Protein AF-A0A1Y1NJS4-F1 (afdb_monomer)

Foldseek 3Di:
DVVVVVVVVVVVVVVCVVVQQDALLVCLLVVNLVSSLVNQCVVVVHNPCVVVSVVSNVVSVVLVVQQDDLCCCCVPPLSVVLLVVLLVLVVLLVVLVVVVCLVCQLVLLCQLDVPDDSVRSNCLLVVLLVVLLVCLVVVCVVPPAVVLQVQLSVQLVVLVVQLVVLVVCCVPPVVCVPPPCSVSNVVSSSSNSNSCSNHSVVRSVVSLVVSDDPNCSVSSVVVSVVSD

Structure (mmCIF, N/CA/C/O backbone):
data_AF-A0A1Y1NJS4-F1
#
_entry.id   AF-A0A1Y1NJS4-F1
#
loop_
_atom_site.group_PDB
_atom_site.id
_atom_site.type_symbol
_atom_site.label_atom_id
_atom_site.label_alt_id
_atom_site.label_comp_id
_atom_site.label_asym_id
_atom_site.label_entity_id
_atom_site.label_seq_id
_atom_site.pdbx_PDB_ins_code
_atom_site.Cartn_x
_atom_site.Cartn_y
_atom_site.Cartn_z
_atom_site.occupancy
_atom_site.B_iso_or_equiv
_atom_site.auth_seq_id
_atom_site.auth_comp_id
_atom_site.auth_asym_id
_atom_site.auth_atom_id
_atom_site.pdbx_PDB_model_num
ATOM 1 N N . VAL A 1 1 ? -11.464 -15.645 -22.139 1.00 71.06 1 VAL A N 1
ATOM 2 C CA . VAL A 1 1 ? -10.885 -16.818 -21.432 1.00 71.06 1 VAL A CA 1
ATOM 3 C C . VAL A 1 1 ? -10.218 -16.422 -20.116 1.00 71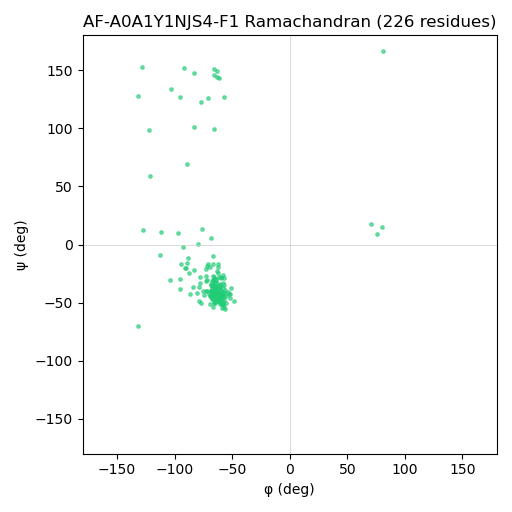.06 1 VAL A C 1
ATOM 5 O O . VAL A 1 1 ? -10.717 -16.845 -19.087 1.00 71.06 1 VAL A O 1
ATOM 8 N N . ALA A 1 2 ? -9.193 -15.557 -20.100 1.00 74.44 2 ALA A N 1
ATOM 9 C CA . ALA A 1 2 ? -8.535 -15.128 -18.851 1.00 74.44 2 ALA A CA 1
ATOM 10 C C . ALA A 1 2 ? -9.503 -14.533 -17.803 1.00 74.44 2 ALA A C 1
ATOM 12 O O . ALA A 1 2 ? -9.462 -14.938 -16.650 1.00 74.44 2 ALA A O 1
ATOM 13 N N . ALA A 1 3 ? -10.437 -13.668 -18.224 1.00 78.44 3 ALA A N 1
ATOM 14 C CA . ALA A 1 3 ? -11.464 -13.101 -17.341 1.00 78.44 3 ALA A CA 1
ATOM 15 C C . ALA A 1 3 ? -12.391 -14.163 -16.707 1.00 78.44 3 ALA A C 1
ATOM 17 O O . ALA A 1 3 ? -12.776 -14.044 -15.547 1.00 78.44 3 ALA A O 1
ATOM 18 N N . LEU A 1 4 ? -12.719 -15.227 -17.455 1.00 83.50 4 LEU A N 1
ATOM 19 C CA . LEU A 1 4 ? -13.539 -16.339 -16.960 1.00 83.50 4 LEU A CA 1
ATOM 20 C C . LEU A 1 4 ? -12.762 -17.162 -15.928 1.00 83.50 4 LEU A C 1
ATOM 22 O O . LEU A 1 4 ? -13.295 -17.469 -14.868 1.00 83.50 4 LEU A O 1
ATOM 26 N N . ILE A 1 5 ? -11.482 -17.439 -16.189 1.00 87.62 5 ILE A N 1
ATOM 27 C CA . ILE A 1 5 ? -10.604 -18.134 -15.236 1.00 87.62 5 ILE A CA 1
ATOM 28 C C . ILE A 1 5 ? -10.460 -17.311 -13.947 1.00 87.62 5 ILE A C 1
ATOM 30 O O . ILE A 1 5 ? -10.614 -17.853 -12.856 1.00 87.62 5 ILE A O 1
ATOM 34 N N . SER A 1 6 ? -10.249 -15.993 -14.042 1.00 85.19 6 SER A N 1
ATOM 35 C CA . SER A 1 6 ? -10.158 -15.130 -12.856 1.00 85.19 6 SER A CA 1
ATOM 36 C C . SER A 1 6 ? -11.476 -15.004 -12.088 1.00 85.19 6 SER A C 1
ATOM 38 O O . SER A 1 6 ? -11.441 -14.793 -10.881 1.00 85.19 6 SER A O 1
ATOM 40 N N . SER A 1 7 ? -12.630 -15.165 -12.749 1.00 89.69 7 SER A N 1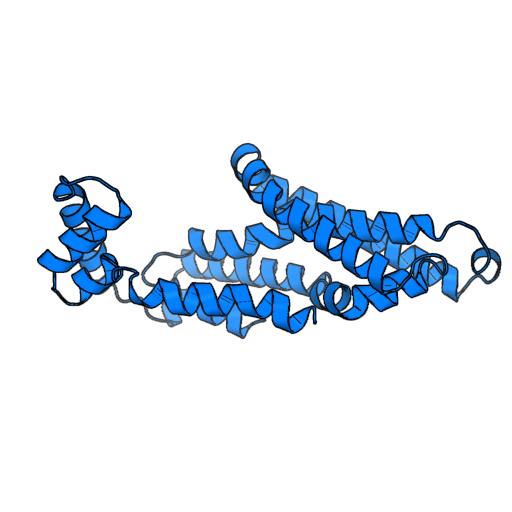
ATOM 41 C CA . SER A 1 7 ? -13.947 -15.105 -12.095 1.00 89.69 7 SER A CA 1
ATOM 42 C C . SER A 1 7 ? -14.244 -16.303 -11.188 1.00 89.69 7 SER A C 1
ATOM 44 O O . SER A 1 7 ? -15.096 -16.205 -10.308 1.00 89.69 7 SER A O 1
ATOM 46 N N . VAL A 1 8 ? -13.501 -17.405 -11.328 1.00 92.69 8 VAL A N 1
ATOM 47 C CA . VAL A 1 8 ? -13.645 -18.575 -10.452 1.00 92.69 8 VAL A CA 1
ATOM 48 C C . VAL A 1 8 ? -13.333 -18.212 -8.997 1.00 92.69 8 VAL A C 1
ATOM 50 O O . VAL A 1 8 ? -14.070 -18.614 -8.104 1.00 92.69 8 VAL A O 1
ATOM 53 N N . PHE A 1 9 ? -12.303 -17.396 -8.746 1.00 90.81 9 PHE A N 1
ATOM 54 C CA . PHE A 1 9 ? -11.913 -16.988 -7.390 1.00 90.81 9 PHE A CA 1
ATOM 55 C C . PHE A 1 9 ? -13.026 -16.261 -6.613 1.00 90.81 9 PHE A C 1
ATOM 57 O O . PHE A 1 9 ? -13.367 -16.727 -5.525 1.00 90.81 9 PHE A O 1
ATOM 64 N N . PRO A 1 10 ? -13.636 -15.168 -7.119 1.00 92.12 10 PRO A N 1
ATOM 65 C CA . PRO A 1 10 ? -14.726 -14.499 -6.416 1.00 92.12 10 PRO A CA 1
ATOM 66 C C . PRO A 1 10 ? -15.983 -15.367 -6.308 1.00 92.12 10 PRO A C 1
ATOM 68 O O . PRO A 1 10 ? -16.681 -15.259 -5.307 1.00 92.12 10 PRO A O 1
ATOM 71 N N . VAL A 1 11 ? -16.265 -16.251 -7.275 1.00 93.12 11 VAL A N 1
ATOM 72 C CA . VAL A 1 11 ? -17.407 -17.181 -7.182 1.00 93.12 11 VAL A CA 1
ATOM 73 C C . VAL A 1 11 ? -17.197 -18.198 -6.061 1.00 93.12 11 VAL A C 1
ATOM 75 O O . VAL A 1 11 ? -18.095 -18.403 -5.249 1.00 93.12 11 VAL A O 1
ATOM 78 N N . VAL A 1 12 ? -16.007 -18.797 -5.970 1.00 93.19 12 VAL A N 1
ATOM 79 C CA . VAL A 1 12 ? -15.652 -19.710 -4.872 1.00 93.19 12 VAL A CA 1
ATOM 80 C C . VAL A 1 12 ? -15.686 -18.977 -3.534 1.00 93.19 12 VAL A C 1
ATOM 82 O O . VAL A 1 12 ? -16.226 -19.504 -2.561 1.00 93.19 12 VAL A O 1
ATOM 85 N N . LEU A 1 13 ? -15.164 -17.749 -3.478 1.00 92.56 13 LEU A N 1
ATOM 86 C CA . LEU A 1 13 ? -15.221 -16.925 -2.275 1.00 92.56 13 LEU A CA 1
ATOM 87 C C . LEU A 1 13 ? -16.671 -16.635 -1.873 1.00 92.56 13 LEU A C 1
ATOM 89 O O . LEU A 1 13 ? -17.024 -16.873 -0.730 1.00 92.56 13 LEU A O 1
ATOM 93 N N . ALA A 1 14 ? -17.534 -16.215 -2.798 1.00 92.62 14 ALA A N 1
ATOM 94 C CA . ALA A 1 14 ? -18.946 -15.958 -2.517 1.00 92.62 14 ALA A CA 1
ATOM 95 C C . ALA A 1 14 ? -19.689 -17.221 -2.051 1.00 92.62 14 ALA A C 1
ATOM 97 O O . ALA A 1 14 ? -20.445 -17.166 -1.083 1.00 92.62 14 ALA A O 1
ATOM 98 N N . ALA A 1 15 ? -19.440 -18.362 -2.699 1.00 93.75 15 ALA A N 1
ATOM 99 C CA . ALA A 1 15 ? -20.039 -19.637 -2.318 1.00 93.75 15 ALA A CA 1
ATOM 100 C C . ALA A 1 15 ? -19.597 -20.075 -0.913 1.00 93.75 15 ALA A C 1
ATOM 102 O O . ALA A 1 15 ? -20.419 -20.526 -0.122 1.00 93.75 15 ALA A O 1
ATOM 103 N N . THR A 1 16 ? -18.313 -19.905 -0.585 1.00 92.06 16 THR A N 1
ATOM 104 C CA . THR A 1 16 ? -17.764 -20.293 0.725 1.00 92.06 16 THR A CA 1
ATOM 105 C C . THR A 1 16 ? -18.083 -19.301 1.840 1.00 92.06 16 THR A C 1
ATOM 107 O O . THR A 1 16 ? -18.212 -19.705 2.996 1.00 92.06 16 THR A O 1
ATOM 110 N N . PHE A 1 17 ? -18.270 -18.022 1.508 1.00 91.12 17 PHE A N 1
ATOM 111 C CA . PHE A 1 17 ? -18.560 -16.956 2.466 1.00 91.12 17 PHE A CA 1
ATOM 112 C C . PHE A 1 17 ? -19.876 -17.179 3.221 1.00 91.12 17 PHE A C 1
ATOM 114 O O . PHE A 1 17 ? -19.980 -16.790 4.379 1.00 91.12 17 PHE A O 1
ATOM 121 N N . VAL A 1 18 ? -20.848 -17.877 2.622 1.00 90.50 18 VAL A N 1
ATOM 122 C CA . VAL A 1 18 ? -22.130 -18.220 3.271 1.00 90.50 18 VAL A CA 1
ATOM 123 C C . VAL A 1 18 ? -21.938 -19.066 4.540 1.00 90.50 18 VAL A C 1
ATOM 125 O O . VAL A 1 18 ? -22.748 -18.979 5.460 1.00 90.50 18 VAL A O 1
ATOM 128 N N . TRP A 1 19 ? -20.865 -19.859 4.622 1.00 90.50 19 TRP A N 1
ATOM 129 C CA . TRP A 1 19 ? -20.541 -20.660 5.811 1.00 90.50 19 TRP A CA 1
ATOM 130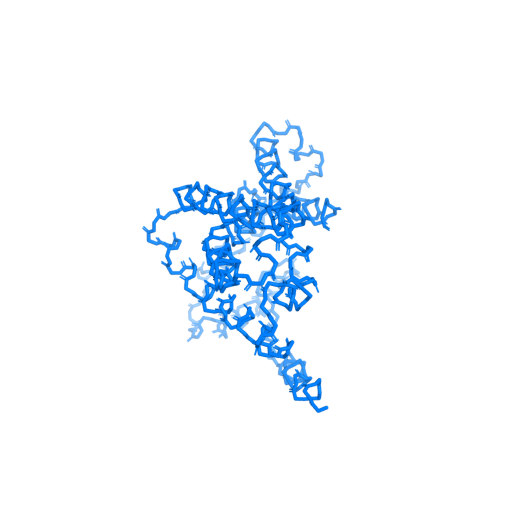 C C . TRP A 1 19 ? -19.595 -19.954 6.788 1.00 90.50 19 TRP A C 1
ATOM 132 O O . TRP A 1 19 ? -19.272 -20.518 7.836 1.00 90.50 19 TRP A O 1
ATOM 142 N N . MET A 1 20 ? -19.124 -18.747 6.467 1.00 89.88 20 MET A N 1
ATOM 143 C CA . MET A 1 20 ? -18.213 -18.012 7.336 1.00 89.88 20 MET A CA 1
ATOM 144 C C . MET A 1 20 ? -18.972 -17.521 8.580 1.00 89.88 20 MET A C 1
ATOM 146 O O . MET A 1 20 ? -20.002 -16.860 8.443 1.00 89.88 20 MET A O 1
ATOM 150 N N . PRO A 1 21 ? -18.500 -17.833 9.802 1.00 90.00 21 PRO A N 1
ATOM 151 C CA . PRO A 1 21 ? -19.153 -17.358 11.011 1.00 90.00 21 PRO A CA 1
ATOM 152 C C . PRO A 1 21 ? -19.042 -15.837 11.120 1.00 90.00 21 PRO A C 1
ATOM 154 O O . PRO A 1 21 ? -18.028 -15.236 10.764 1.00 90.00 21 PRO A O 1
ATOM 157 N N . GLU A 1 22 ? -20.081 -15.220 11.673 1.00 91.75 22 GLU A N 1
ATOM 158 C CA . GLU A 1 22 ? -20.127 -13.776 11.875 1.00 91.75 22 GLU A CA 1
ATOM 159 C C . GLU A 1 22 ? -19.021 -13.313 12.841 1.00 91.75 22 GLU A C 1
ATOM 161 O O . GLU A 1 22 ? -18.636 -14.042 13.766 1.00 91.75 22 GLU A O 1
ATOM 166 N N . SER A 1 23 ? -18.532 -12.082 12.659 1.00 90.69 23 SER A N 1
ATOM 167 C CA . SER A 1 23 ? -17.472 -11.516 13.501 1.00 90.69 23 SER A CA 1
ATOM 168 C C . SER A 1 23 ? -17.870 -11.520 14.990 1.00 90.69 23 SER A C 1
ATOM 170 O O . SER A 1 23 ? -18.899 -10.933 15.347 1.00 90.69 23 SER A O 1
ATOM 172 N N . PRO A 1 24 ? -17.047 -12.091 15.900 1.00 89.75 24 PRO A N 1
ATOM 173 C CA . PRO A 1 24 ? -17.323 -12.077 17.337 1.00 89.75 24 PRO A CA 1
ATOM 174 C C . PRO A 1 24 ? -17.493 -10.652 17.867 1.00 89.75 24 PRO A C 1
ATOM 176 O O . PRO A 1 24 ? -18.338 -10.397 18.719 1.00 89.75 24 PRO A O 1
ATOM 179 N N . TYR A 1 25 ? -16.731 -9.706 17.310 1.00 88.69 25 TYR A N 1
ATOM 180 C CA . TYR A 1 25 ? -16.790 -8.292 17.666 1.00 88.69 25 TYR A CA 1
ATOM 181 C C . TYR A 1 25 ? -18.174 -7.685 17.383 1.00 88.69 25 TYR A C 1
ATOM 183 O O . TYR A 1 25 ? -18.752 -7.012 18.237 1.00 88.69 25 TYR A O 1
ATOM 191 N N . TYR A 1 26 ? -18.747 -7.981 16.213 1.00 89.19 26 TYR A N 1
ATOM 192 C CA . TYR A 1 26 ? -20.090 -7.532 15.841 1.00 89.19 26 TYR A CA 1
ATOM 193 C C . TYR A 1 26 ? -21.173 -8.148 16.740 1.00 89.19 26 TYR A C 1
ATOM 195 O O . TYR A 1 26 ? -22.067 -7.444 17.214 1.00 89.19 26 TYR A O 1
ATOM 203 N N . LEU A 1 27 ? -21.071 -9.449 17.030 1.00 91.12 27 LEU A N 1
ATOM 204 C CA . LEU A 1 27 ? -22.027 -10.153 17.889 1.00 91.12 27 LEU A CA 1
ATOM 205 C C . LEU A 1 27 ? -22.027 -9.607 19.327 1.00 91.12 27 LEU A C 1
ATOM 207 O O . LEU A 1 27 ? -23.100 -9.436 19.910 1.00 91.12 27 LEU A O 1
ATOM 211 N N . ILE A 1 28 ? -20.858 -9.246 19.869 1.00 91.31 28 ILE A N 1
ATOM 212 C CA . ILE A 1 28 ? -20.737 -8.588 21.181 1.00 91.31 28 ILE A CA 1
ATOM 213 C C . ILE A 1 28 ? -21.411 -7.210 21.172 1.00 91.31 28 ILE A C 1
ATOM 215 O O . ILE A 1 28 ? -22.149 -6.900 22.106 1.00 91.31 28 ILE A O 1
ATOM 219 N N . ILE A 1 29 ? -21.224 -6.403 20.118 1.00 86.56 29 ILE A N 1
ATOM 220 C CA . ILE A 1 29 ? -21.907 -5.100 19.975 1.00 86.56 29 ILE A CA 1
ATOM 221 C C . ILE A 1 29 ? -23.432 -5.269 19.995 1.00 86.56 29 ILE A C 1
ATOM 223 O O . ILE A 1 29 ? -24.138 -4.446 20.574 1.00 86.56 29 ILE A O 1
ATOM 227 N N . LYS A 1 30 ? -23.947 -6.344 19.389 1.00 89.38 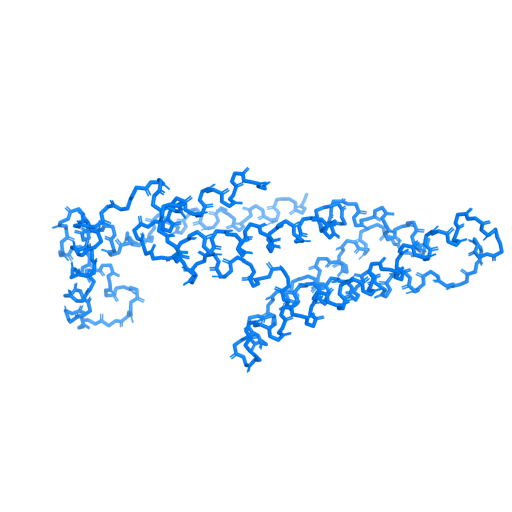30 LYS A N 1
ATOM 228 C CA . LYS A 1 30 ? -25.380 -6.683 19.384 1.00 89.38 30 LYS A CA 1
ATOM 229 C C . LYS A 1 30 ? -25.868 -7.363 20.670 1.00 89.38 30 LYS A C 1
ATOM 231 O O . LYS A 1 30 ? -27.044 -7.699 20.750 1.00 89.38 30 LYS A O 1
ATOM 236 N N . GLY A 1 31 ? -24.997 -7.585 21.656 1.00 89.81 31 GLY A N 1
ATOM 237 C CA . GLY A 1 31 ? -25.335 -8.256 22.916 1.00 89.81 31 GLY A CA 1
ATOM 238 C C . GLY A 1 31 ? -25.495 -9.780 22.815 1.00 89.81 31 GLY A C 1
ATOM 239 O O . GLY A 1 31 ? -25.914 -10.412 23.781 1.00 89.81 31 GLY A O 1
ATOM 240 N N . ARG A 1 32 ? -25.145 -10.399 21.680 1.00 92.81 32 ARG A N 1
ATOM 241 C CA . ARG A 1 32 ? -25.280 -11.848 21.420 1.00 92.81 32 ARG A CA 1
ATOM 242 C C . ARG A 1 32 ? -24.017 -12.603 21.857 1.00 92.81 32 ARG A C 1
ATOM 244 O O . ARG A 1 32 ? -23.255 -13.099 21.027 1.00 92.81 32 ARG A O 1
ATOM 251 N N . LEU A 1 33 ? -23.772 -12.675 23.168 1.00 92.12 33 LEU A N 1
ATOM 252 C CA . LEU A 1 33 ? -22.526 -13.232 23.727 1.00 92.12 33 LEU A CA 1
ATOM 253 C C . LEU A 1 33 ? -22.328 -14.731 23.447 1.00 92.12 33 LEU A C 1
ATOM 255 O O . LEU A 1 33 ? -21.203 -15.154 23.180 1.00 92.12 33 LEU A O 1
ATOM 259 N N . ASP A 1 34 ? -23.394 -15.533 23.455 1.00 91.75 34 ASP A N 1
ATOM 260 C CA . ASP A 1 34 ? -23.285 -16.980 23.215 1.00 91.75 34 ASP A CA 1
ATOM 261 C C . ASP A 1 34 ? -22.874 -17.309 21.781 1.00 91.75 34 ASP A C 1
ATOM 263 O O . ASP A 1 34 ? -22.081 -18.222 21.537 1.00 91.75 34 ASP A O 1
ATOM 267 N N . GLU A 1 35 ? -23.374 -16.537 20.822 1.00 91.69 35 GLU A N 1
ATOM 268 C CA . GLU A 1 35 ? -22.975 -16.662 19.425 1.00 91.69 35 GLU A CA 1
ATOM 269 C C . GLU A 1 35 ? -21.567 -16.126 19.204 1.00 91.69 35 GLU A C 1
ATOM 271 O O . GLU A 1 35 ? -20.776 -16.780 18.530 1.00 91.69 35 GLU A O 1
ATOM 276 N N . ALA A 1 36 ? -21.212 -15.003 19.842 1.00 91.75 36 ALA A N 1
ATOM 277 C CA . ALA A 1 36 ? -19.847 -14.486 19.806 1.00 91.75 36 ALA A CA 1
ATOM 278 C C . ALA A 1 36 ? -18.848 -15.538 20.309 1.00 91.75 36 ALA A C 1
ATOM 280 O O . ALA A 1 36 ? -17.807 -15.747 19.687 1.00 91.75 36 ALA A O 1
ATOM 281 N N . ARG A 1 37 ? -19.199 -16.265 21.379 1.00 92.62 37 ARG A N 1
ATOM 282 C CA . ARG A 1 37 ? -18.413 -17.389 21.902 1.00 92.62 37 ARG A CA 1
ATOM 283 C C . ARG A 1 37 ? -18.277 -18.521 20.883 1.00 92.62 37 ARG A C 1
ATOM 285 O O . ARG A 1 37 ? -17.208 -19.112 20.776 1.00 92.62 37 ARG A O 1
ATOM 292 N N . ARG A 1 38 ? -19.341 -18.871 20.152 1.00 92.19 38 ARG A N 1
ATOM 293 C CA . ARG A 1 38 ? -19.287 -19.911 19.102 1.00 92.19 38 ARG A CA 1
ATOM 294 C C . ARG A 1 38 ? -18.390 -19.482 17.942 1.00 92.19 38 ARG A C 1
ATOM 296 O O . ARG A 1 38 ? -17.496 -20.242 17.580 1.00 92.19 38 ARG A O 1
ATOM 303 N N . SER A 1 39 ? -18.560 -18.264 17.429 1.00 91.81 39 SER A N 1
ATOM 304 C CA . SER A 1 39 ? -17.696 -17.717 16.375 1.00 91.81 39 SER A CA 1
ATOM 305 C C . SER A 1 39 ? -16.231 -17.667 16.814 1.00 91.81 39 SER A C 1
ATOM 307 O O . SER A 1 39 ? -15.351 -18.089 16.070 1.00 91.81 39 SER A O 1
ATOM 309 N N . LEU A 1 40 ? -15.954 -17.216 18.043 1.00 91.75 40 LEU A N 1
ATOM 310 C CA . LEU A 1 40 ? -14.591 -17.111 18.571 1.00 91.75 40 LEU A CA 1
ATOM 311 C C . LEU A 1 40 ? -13.909 -18.483 18.704 1.00 91.75 40 LEU A C 1
ATOM 313 O O . LEU A 1 40 ? -12.725 -18.599 18.387 1.00 91.75 40 LEU A O 1
ATOM 317 N N . ARG A 1 41 ? -14.661 -19.528 19.087 1.00 92.81 41 ARG A N 1
ATOM 318 C CA . ARG A 1 41 ? -14.172 -20.919 19.093 1.00 92.81 41 ARG A CA 1
ATOM 319 C C . ARG A 1 41 ? -13.781 -21.398 17.697 1.00 92.81 41 ARG A C 1
ATOM 321 O O . ARG A 1 41 ? -12.724 -22.001 17.547 1.00 92.81 41 ARG A O 1
ATOM 328 N N . ILE A 1 42 ? -14.589 -21.092 16.678 1.00 90.75 42 ILE A N 1
ATOM 329 C CA . ILE A 1 42 ? -14.286 -21.461 15.285 1.00 90.75 42 ILE A CA 1
ATOM 330 C C . ILE A 1 42 ? -13.019 -20.743 14.801 1.00 90.75 42 ILE A C 1
ATOM 332 O O . ILE A 1 42 ? -12.127 -21.387 14.259 1.00 90.75 42 ILE A O 1
ATOM 336 N N . PHE A 1 43 ? -12.901 -19.432 15.039 1.00 88.94 43 PHE A N 1
ATOM 337 C CA . PHE A 1 43 ? -11.749 -18.649 14.574 1.00 88.94 43 PHE A CA 1
ATOM 338 C C . PHE A 1 43 ? -10.428 -19.004 15.270 1.00 88.94 43 PHE A C 1
ATOM 340 O O . PHE A 1 43 ? -9.375 -18.928 14.641 1.00 88.94 43 PHE A O 1
ATOM 347 N N . LYS A 1 44 ? -10.457 -19.367 16.559 1.00 87.38 44 LYS A N 1
ATOM 348 C CA . LYS A 1 44 ? -9.248 -19.749 17.312 1.00 87.38 44 LYS A CA 1
ATOM 349 C C . LYS A 1 44 ? -8.936 -21.247 17.234 1.00 87.38 44 LYS A C 1
ATOM 351 O O . LYS A 1 44 ? -7.805 -21.629 17.516 1.00 87.38 44 LYS A O 1
ATOM 356 N N . GLY A 1 45 ? -9.918 -22.087 16.904 1.00 88.19 45 GLY A N 1
ATOM 357 C CA . GLY A 1 45 ? -9.778 -23.546 16.915 1.00 88.19 45 GLY A CA 1
ATOM 358 C C . GLY A 1 45 ? -9.676 -24.164 18.318 1.00 88.19 45 GLY A C 1
ATOM 359 O O . GLY A 1 45 ? -9.223 -25.296 18.444 1.00 88.19 45 GLY A O 1
ATOM 360 N N . VAL A 1 46 ? -10.076 -23.442 19.373 1.00 89.50 46 VAL A N 1
ATOM 361 C CA . VAL A 1 46 ? -10.037 -23.905 20.777 1.00 89.50 46 VAL A CA 1
ATOM 362 C C . VAL A 1 46 ? -11.397 -23.726 21.447 1.00 89.50 46 VAL A C 1
ATOM 364 O O . VAL A 1 46 ? -12.166 -22.850 21.056 1.00 89.50 46 VAL A O 1
ATOM 367 N N . TYR A 1 47 ? -11.703 -24.548 22.456 1.00 84.69 47 TYR A N 1
ATOM 368 C CA . TYR A 1 47 ? -12.985 -24.496 23.173 1.00 84.69 47 TYR A CA 1
ATOM 369 C C . TYR A 1 47 ? -13.021 -23.449 24.291 1.00 84.69 47 TYR A C 1
ATOM 371 O O . TYR A 1 47 ? -14.053 -22.805 24.482 1.00 84.69 47 TYR A O 1
ATOM 379 N N . GLU A 1 48 ? -11.912 -23.258 25.003 1.00 89.19 48 GLU A N 1
ATOM 380 C CA . GLU A 1 48 ? -11.794 -22.263 26.068 1.00 89.19 48 GLU A CA 1
ATOM 381 C C . GLU A 1 48 ? -11.472 -20.894 25.468 1.00 89.19 48 GLU A C 1
ATOM 383 O O . GLU A 1 48 ? -10.344 -20.608 25.072 1.00 89.19 48 GLU A O 1
ATOM 388 N N . VAL A 1 49 ? -12.493 -20.045 25.360 1.00 90.75 49 VAL A N 1
ATOM 389 C CA . VAL A 1 49 ? -12.369 -18.683 24.812 1.00 90.75 49 VAL A CA 1
ATOM 390 C C . VAL A 1 49 ? -12.950 -17.623 25.748 1.00 90.75 49 VAL A C 1
ATOM 392 O O . VAL A 1 49 ? -13.146 -16.481 25.346 1.00 90.75 49 VAL A O 1
ATOM 395 N N . ASP A 1 50 ? -13.248 -18.000 26.989 1.00 90.06 50 ASP A N 1
ATOM 396 C CA . ASP A 1 50 ? -14.022 -17.193 27.935 1.00 90.06 50 ASP A CA 1
ATOM 397 C C . ASP A 1 50 ? -13.269 -15.945 28.388 1.00 90.06 50 ASP A C 1
ATOM 399 O O . ASP A 1 50 ? -13.827 -14.847 28.364 1.00 90.06 50 ASP A O 1
ATOM 403 N N . ASP A 1 51 ? -11.979 -16.090 28.689 1.00 89.38 51 ASP A N 1
ATOM 404 C CA . ASP A 1 51 ? -11.106 -14.969 29.040 1.00 89.38 51 ASP A CA 1
ATOM 405 C C . ASP A 1 51 ? -10.978 -13.968 27.887 1.00 89.38 51 ASP A C 1
ATOM 407 O O . ASP A 1 51 ? -11.024 -12.752 28.082 1.00 89.38 51 ASP A O 1
ATOM 411 N N . GLU A 1 52 ? -10.853 -14.469 26.658 1.00 88.38 52 GLU A N 1
ATOM 412 C CA . GLU A 1 52 ? -10.731 -13.631 25.466 1.00 88.38 52 GLU A CA 1
ATOM 413 C C . GLU A 1 52 ? -12.060 -12.943 25.135 1.00 88.38 52 GLU A C 1
ATOM 415 O O . GLU A 1 52 ? -12.087 -11.756 24.807 1.00 88.38 52 GLU A O 1
ATOM 420 N N . LEU A 1 53 ? -13.178 -13.658 25.280 1.00 91.44 53 LEU A N 1
ATOM 421 C CA . LEU A 1 53 ? -14.517 -13.097 25.142 1.00 91.44 53 LEU A CA 1
ATOM 422 C C . LEU A 1 53 ? -14.740 -11.978 26.166 1.00 91.44 53 LEU A C 1
ATOM 424 O O . LEU A 1 53 ? -15.264 -10.919 25.812 1.00 91.44 53 LEU A O 1
ATOM 428 N N . ALA A 1 54 ? -14.294 -12.173 27.410 1.00 91.81 54 ALA A N 1
ATOM 429 C CA . ALA A 1 54 ? -14.344 -11.151 28.446 1.00 91.81 54 ALA A CA 1
ATOM 430 C C . ALA A 1 54 ? -13.500 -9.927 28.057 1.00 91.81 54 ALA A C 1
ATOM 432 O O . ALA A 1 54 ? -14.022 -8.808 28.062 1.00 91.81 54 ALA A O 1
ATOM 433 N N . ARG A 1 55 ? -12.247 -10.118 27.622 1.00 90.06 55 ARG A N 1
ATOM 434 C CA . ARG A 1 55 ? -11.371 -9.030 27.139 1.00 90.06 55 ARG A CA 1
ATOM 435 C C . ARG A 1 55 ? -11.993 -8.251 25.979 1.00 90.06 55 ARG A C 1
ATOM 437 O O . ARG A 1 55 ? -12.051 -7.022 26.029 1.00 90.06 55 ARG A O 1
ATOM 444 N N . LEU A 1 56 ? -12.512 -8.951 24.970 1.00 88.00 56 LEU A N 1
ATOM 445 C CA . LEU A 1 56 ? -13.202 -8.350 23.825 1.00 88.00 56 LEU A CA 1
ATOM 446 C C . LEU A 1 56 ? -14.448 -7.574 24.262 1.00 88.00 56 LEU A C 1
ATOM 448 O O . LEU A 1 56 ? -14.681 -6.467 23.781 1.00 88.00 56 LEU A O 1
ATOM 452 N N . SER A 1 57 ? -15.227 -8.106 25.205 1.00 88.81 57 SER A N 1
ATOM 453 C CA . SER A 1 57 ? -16.420 -7.427 25.719 1.00 88.81 57 SER A CA 1
ATOM 454 C C . SER A 1 57 ? -16.094 -6.122 26.448 1.00 88.81 57 SER A C 1
ATOM 456 O O . SER A 1 57 ? -16.808 -5.130 26.282 1.00 88.81 57 SER A O 1
ATOM 458 N N . VAL A 1 58 ? -14.989 -6.088 27.199 1.00 88.75 58 VAL A N 1
ATOM 459 C CA . VAL A 1 58 ? -14.489 -4.869 27.847 1.00 88.75 58 VAL A CA 1
ATOM 460 C C . VAL A 1 58 ? -14.034 -3.859 26.795 1.00 88.75 58 VAL A C 1
ATOM 462 O O . VAL A 1 58 ? -14.433 -2.697 26.866 1.00 88.75 58 VAL A O 1
ATOM 465 N N . ALA A 1 59 ? -13.280 -4.299 25.782 1.00 85.00 59 ALA A N 1
ATOM 466 C CA . ALA A 1 59 ? -12.831 -3.437 24.690 1.00 85.00 59 ALA A CA 1
ATOM 467 C C . ALA A 1 59 ? -14.011 -2.811 23.920 1.00 85.00 59 ALA A C 1
ATOM 469 O O . ALA A 1 59 ? -14.018 -1.602 23.684 1.00 85.00 59 ALA A O 1
ATOM 470 N N . VAL A 1 60 ? -15.046 -3.599 23.605 1.00 85.56 60 VAL A N 1
ATOM 471 C CA . VAL A 1 60 ? -16.272 -3.111 22.947 1.00 85.56 60 VAL A CA 1
ATOM 472 C C . VAL A 1 60 ? -17.009 -2.097 23.823 1.00 85.56 60 VAL A C 1
ATOM 474 O O . VAL A 1 60 ? -17.431 -1.054 23.326 1.00 85.56 60 VAL A O 1
ATOM 477 N N . LYS A 1 61 ? -17.150 -2.360 25.129 1.00 83.88 61 LYS A N 1
ATOM 478 C CA . LYS A 1 61 ? -17.791 -1.416 26.061 1.00 83.88 61 LYS A CA 1
ATOM 479 C C . LYS A 1 61 ? -17.031 -0.093 26.137 1.00 83.88 61 LYS A C 1
ATOM 481 O O . LYS A 1 61 ? -17.656 0.962 26.057 1.00 83.88 61 LYS A O 1
ATOM 486 N N . MET A 1 62 ? -15.701 -0.141 26.235 1.00 79.50 62 MET A N 1
ATOM 487 C CA . MET A 1 62 ? -14.861 1.060 26.218 1.00 79.50 62 MET A CA 1
ATOM 488 C C . MET A 1 62 ? -15.020 1.833 24.905 1.00 79.50 62 MET A C 1
ATOM 490 O O . MET A 1 62 ? -15.203 3.050 24.933 1.00 79.50 62 MET A O 1
ATOM 494 N N . GLN A 1 63 ? -15.034 1.142 23.764 1.00 76.38 63 GLN A N 1
ATOM 495 C CA . GLN A 1 63 ? -15.220 1.783 22.464 1.00 76.38 63 GLN A CA 1
ATOM 496 C C . GLN A 1 63 ? -16.612 2.416 22.311 1.00 76.38 63 GLN A C 1
ATOM 498 O O . GLN A 1 63 ? -16.704 3.553 21.856 1.00 76.38 63 GLN A O 1
ATOM 503 N N . ASN A 1 64 ? -17.681 1.736 22.739 1.00 74.69 64 ASN A N 1
ATOM 504 C CA . ASN A 1 64 ? -19.045 2.282 22.706 1.00 74.69 64 ASN A CA 1
ATOM 505 C C . ASN A 1 64 ? -19.237 3.461 23.669 1.00 74.69 64 ASN A C 1
ATOM 507 O O . ASN A 1 64 ? -20.045 4.342 23.396 1.00 74.69 64 ASN A O 1
ATOM 511 N N . SER A 1 65 ? -18.508 3.494 24.789 1.00 71.50 65 SER A N 1
ATOM 512 C CA . SER A 1 65 ? -18.538 4.638 25.711 1.00 71.50 65 SER A CA 1
ATOM 513 C C . SER A 1 65 ? -17.806 5.867 25.166 1.00 71.50 65 SER A C 1
ATOM 515 O O . SER A 1 65 ? -18.067 6.985 25.602 1.00 71.50 65 SER A O 1
ATOM 517 N N . ASN A 1 66 ? -16.902 5.667 24.204 1.00 69.81 66 ASN A N 1
ATOM 518 C CA . ASN A 1 66 ? -16.020 6.696 23.678 1.00 69.81 66 ASN A CA 1
ATOM 519 C C . ASN A 1 66 ? -16.228 6.861 22.168 1.00 69.81 66 ASN A C 1
ATOM 521 O O . ASN A 1 66 ? -15.306 6.659 21.377 1.00 69.81 66 ASN A O 1
ATOM 525 N N . THR A 1 67 ? -17.456 7.189 21.756 1.00 70.19 67 THR A N 1
ATOM 526 C CA . THR A 1 67 ? -17.797 7.447 20.351 1.00 70.19 67 THR A CA 1
ATOM 527 C C . THR A 1 67 ? -17.068 8.703 19.877 1.00 70.19 67 THR A C 1
ATOM 529 O O . THR A 1 67 ? -17.480 9.824 20.175 1.00 70.19 67 THR A O 1
ATOM 532 N N . GLY A 1 68 ? -15.954 8.518 19.168 1.00 75.00 68 GLY A N 1
ATOM 533 C CA . GLY A 1 68 ? -15.186 9.623 18.604 1.00 75.00 68 GLY A CA 1
ATOM 534 C C . GLY A 1 68 ? -16.035 10.407 17.609 1.00 75.00 68 GLY A C 1
ATOM 535 O O . GLY A 1 68 ? -16.842 9.833 16.877 1.00 75.00 68 GLY A O 1
ATOM 536 N N . LYS A 1 69 ? -15.875 11.726 17.573 1.00 86.12 69 LYS A N 1
ATOM 537 C CA . LYS A 1 69 ? -16.490 12.584 16.554 1.00 86.12 69 LYS A CA 1
ATOM 538 C C . LYS A 1 69 ? -15.520 12.756 15.392 1.00 86.12 69 LYS A C 1
ATOM 540 O O . LYS A 1 69 ? -14.309 12.779 15.586 1.00 86.12 69 LYS A O 1
ATOM 545 N N . PHE A 1 70 ? -16.038 12.978 14.185 1.00 85.44 70 PHE A N 1
ATOM 546 C CA . PHE A 1 70 ? -15.201 13.291 13.019 1.00 85.44 70 PHE A CA 1
ATOM 547 C C . PHE A 1 70 ? -14.262 14.484 13.280 1.00 85.44 70 PHE A C 1
ATOM 549 O O . PHE A 1 70 ? -13.081 14.439 12.947 1.00 85.44 70 PHE A O 1
ATOM 556 N N . LEU A 1 71 ? -14.759 15.528 13.955 1.00 88.19 71 LEU A N 1
ATOM 557 C CA . LEU A 1 71 ? -13.964 16.705 14.320 1.00 88.19 71 LEU A CA 1
ATOM 558 C C . LEU A 1 71 ? -12.800 16.383 15.274 1.00 88.19 71 LEU A C 1
ATOM 560 O O . LEU A 1 71 ? -11.806 17.107 15.273 1.00 88.19 71 LEU A O 1
ATOM 564 N N . ASP A 1 72 ? -12.857 15.283 16.031 1.00 87.75 72 ASP A N 1
ATOM 565 C CA . ASP A 1 72 ? -11.776 14.879 16.942 1.00 87.75 72 ASP A CA 1
ATOM 566 C C . ASP A 1 72 ? -10.504 14.475 16.187 1.00 87.75 72 ASP A C 1
ATOM 568 O O . ASP A 1 72 ? -9.418 14.462 16.774 1.00 87.75 72 ASP A O 1
ATOM 572 N N . LEU A 1 73 ? -10.603 14.201 14.880 1.00 85.75 73 LEU A N 1
ATOM 573 C CA . LEU A 1 73 ? -9.441 14.031 14.008 1.00 85.75 73 LEU A CA 1
ATOM 574 C C . LEU A 1 73 ? -8.586 15.300 13.928 1.00 85.75 73 L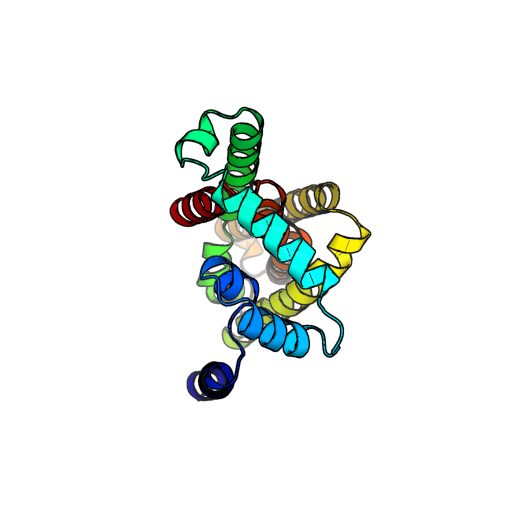EU A C 1
ATOM 576 O O . LEU A 1 73 ? -7.363 15.208 13.858 1.00 85.75 73 LEU A O 1
ATOM 580 N N . PHE A 1 74 ? -9.214 16.477 13.969 1.00 90.00 74 PHE A N 1
ATOM 581 C CA . PHE A 1 74 ? -8.541 17.767 13.796 1.00 90.00 74 PHE A CA 1
ATOM 582 C C . PHE A 1 74 ? -8.359 18.519 15.120 1.00 90.00 74 PHE A C 1
ATOM 584 O O . PHE A 1 74 ? -7.365 19.233 15.299 1.00 90.00 74 PHE A O 1
ATOM 591 N N . THR A 1 75 ? -9.268 18.327 16.076 1.00 88.75 75 THR A N 1
ATOM 592 C CA . THR A 1 75 ? -9.213 18.983 17.389 1.00 88.75 75 THR A CA 1
ATOM 593 C C . THR A 1 75 ? -8.134 18.372 18.286 1.00 88.75 75 THR A C 1
ATOM 595 O O . THR A 1 75 ? -7.349 19.098 18.903 1.00 88.75 75 THR A O 1
ATOM 598 N N . VAL A 1 76 ? -8.025 17.038 18.325 1.00 89.88 76 VAL A N 1
ATOM 599 C CA . VAL A 1 76 ? -7.051 16.343 19.179 1.00 89.88 76 VAL A CA 1
ATOM 600 C C . VAL A 1 76 ? -5.658 16.426 18.557 1.00 89.88 76 VAL A C 1
ATOM 602 O O . VAL A 1 76 ? -5.432 15.964 17.443 1.00 89.88 76 VAL A O 1
ATOM 605 N N . SER A 1 77 ? -4.691 16.973 19.299 1.00 88.19 77 SER A N 1
ATOM 606 C CA . SER A 1 77 ? -3.319 17.202 18.809 1.00 88.19 77 SER A CA 1
ATOM 607 C C . SER A 1 77 ? -2.632 15.930 18.287 1.00 88.19 77 SER A C 1
ATOM 609 O O . SER A 1 77 ? -1.956 15.978 17.261 1.00 88.19 77 SER A O 1
ATOM 611 N N . SER A 1 78 ? -2.838 14.783 18.949 1.00 89.06 78 SER A N 1
ATOM 612 C CA . SER A 1 78 ? -2.292 13.489 18.506 1.00 89.06 78 SER A CA 1
ATOM 613 C C . SER A 1 78 ? -2.896 13.040 17.170 1.00 89.06 78 SER A C 1
ATOM 615 O O . SER A 1 78 ? -2.164 12.783 16.215 1.00 89.06 78 SER A O 1
ATOM 617 N N . ASN A 1 79 ? -4.231 13.050 17.068 1.00 89.81 79 ASN A N 1
ATOM 618 C CA . ASN A 1 79 ? -4.941 12.665 15.849 1.00 89.81 79 ASN A CA 1
ATOM 619 C C . ASN A 1 79 ? -4.593 13.599 14.689 1.00 89.81 79 ASN A C 1
ATOM 621 O O . ASN A 1 79 ? -4.311 13.127 13.594 1.00 89.81 79 ASN A O 1
ATOM 625 N N . ARG A 1 80 ? -4.511 14.911 14.935 1.00 91.62 80 ARG A N 1
ATOM 626 C CA . ARG A 1 80 ? -4.158 15.897 13.908 1.00 91.62 80 ARG A CA 1
ATOM 627 C C . ARG A 1 80 ? -2.768 15.641 13.326 1.00 91.62 80 ARG A C 1
ATOM 629 O O . ARG A 1 80 ? -2.588 15.733 12.114 1.00 91.62 80 ARG A O 1
ATOM 636 N N . LYS A 1 81 ? -1.789 15.291 14.170 1.00 92.38 81 LYS A N 1
ATOM 637 C CA . LYS A 1 81 ? -0.449 14.889 13.710 1.00 92.38 81 LYS A CA 1
ATOM 638 C C . LYS A 1 81 ? -0.514 13.612 12.871 1.00 92.38 81 LYS A C 1
ATOM 640 O O . LYS A 1 81 ? 0.108 13.568 11.814 1.00 92.38 81 LYS A O 1
ATOM 645 N N . ALA A 1 82 ? -1.285 12.613 13.302 1.00 91.88 82 ALA A N 1
ATOM 646 C CA . ALA A 1 82 ? -1.477 11.375 12.548 1.00 91.88 82 ALA A CA 1
ATOM 647 C C . ALA A 1 82 ? -2.133 11.623 11.177 1.00 91.88 82 ALA A C 1
ATOM 649 O O . ALA A 1 82 ? -1.631 11.124 10.172 1.00 91.88 82 ALA A O 1
ATOM 650 N N . VAL A 1 83 ? -3.182 12.456 11.112 1.00 92.00 83 VAL A N 1
ATOM 651 C CA . VAL A 1 83 ? -3.823 12.874 9.851 1.00 92.00 83 VAL A CA 1
ATOM 652 C C . VAL A 1 83 ? -2.805 13.536 8.936 1.00 92.00 83 VAL A C 1
ATOM 654 O O . VAL A 1 83 ? -2.681 13.134 7.786 1.00 92.00 83 VAL A O 1
ATOM 657 N N . PHE A 1 84 ? -2.035 14.504 9.434 1.00 92.44 84 PHE A N 1
ATOM 658 C CA . PHE A 1 84 ? -1.043 15.198 8.613 1.00 92.44 84 PHE A CA 1
ATOM 659 C C . PHE A 1 84 ? 0.011 14.243 8.033 1.00 92.44 84 PHE A C 1
ATOM 661 O O . PHE A 1 84 ? 0.312 14.306 6.842 1.00 92.44 84 PHE A O 1
ATOM 668 N N . VAL A 1 85 ? 0.534 13.324 8.852 1.00 92.31 85 VAL A N 1
ATOM 669 C CA . VAL A 1 85 ? 1.522 12.326 8.414 1.00 92.31 85 VAL A CA 1
ATOM 670 C C . VAL A 1 85 ? 0.934 11.402 7.349 1.00 92.31 85 VAL A C 1
ATOM 672 O O . VAL A 1 85 ? 1.548 11.220 6.302 1.00 92.31 85 VAL A O 1
A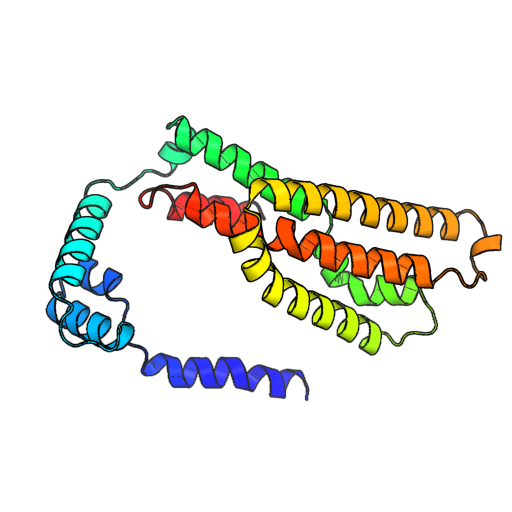TOM 675 N N . ILE A 1 86 ? -0.259 10.853 7.579 1.00 91.69 86 ILE A N 1
ATOM 676 C CA . ILE A 1 86 ? -0.902 9.917 6.649 1.00 91.69 86 ILE A CA 1
ATOM 677 C C . ILE A 1 86 ? -1.288 10.591 5.338 1.00 91.69 86 ILE A C 1
ATOM 679 O O . ILE A 1 86 ? -0.983 10.057 4.273 1.00 91.69 86 ILE A O 1
ATOM 683 N N . MET A 1 87 ? -1.918 11.764 5.402 1.00 91.31 87 MET A N 1
ATOM 684 C CA . MET A 1 87 ? -2.331 12.511 4.214 1.00 91.31 87 MET A CA 1
ATOM 685 C C . MET A 1 87 ? -1.108 12.924 3.395 1.00 91.31 87 MET A C 1
ATOM 687 O O . MET A 1 87 ? -1.097 12.737 2.182 1.00 91.31 87 MET A O 1
ATOM 691 N N . GLY A 1 88 ? -0.041 13.390 4.054 1.00 91.81 88 GLY A N 1
ATOM 692 C CA . GLY A 1 88 ? 1.228 13.689 3.393 1.00 91.81 88 GLY A CA 1
ATOM 693 C C . GLY A 1 88 ? 1.840 12.455 2.731 1.00 91.81 88 GLY A C 1
ATOM 694 O O . GLY A 1 88 ? 2.171 12.490 1.549 1.00 91.81 88 GLY A O 1
ATOM 695 N N . MET A 1 89 ? 1.938 11.338 3.455 1.00 90.69 89 MET A N 1
ATOM 696 C CA . MET A 1 89 ? 2.491 10.085 2.930 1.00 90.69 89 MET A CA 1
ATOM 697 C C . MET A 1 89 ? 1.701 9.540 1.737 1.00 90.69 89 MET A C 1
ATOM 699 O O . MET A 1 89 ? 2.298 9.156 0.733 1.00 90.69 89 MET A O 1
ATOM 703 N N . ARG A 1 90 ? 0.368 9.524 1.823 1.00 89.62 90 ARG A N 1
ATOM 704 C CA . ARG A 1 90 ? -0.512 9.089 0.732 1.00 89.62 90 ARG A CA 1
ATOM 705 C C . ARG A 1 90 ? -0.453 10.061 -0.457 1.00 89.62 90 ARG A C 1
ATOM 707 O O . ARG A 1 90 ? -0.413 9.612 -1.598 1.00 89.62 90 ARG A O 1
ATOM 714 N N . GLY A 1 91 ? -0.312 11.363 -0.200 1.00 90.50 91 GLY A N 1
ATOM 715 C CA . GLY A 1 91 ? -0.028 12.373 -1.224 1.00 90.50 91 GLY A CA 1
ATOM 716 C C . GLY A 1 91 ? 1.253 12.085 -1.986 1.00 90.50 91 GLY A C 1
ATOM 717 O O . GLY A 1 91 ? 1.222 11.971 -3.207 1.00 90.50 91 GLY A O 1
ATOM 718 N N . PHE A 1 92 ? 2.366 11.866 -1.285 1.00 89.44 92 PHE A N 1
ATOM 719 C CA . PHE A 1 92 ? 3.624 11.475 -1.928 1.00 89.44 92 PHE A CA 1
ATOM 720 C C . PHE A 1 92 ? 3.513 10.146 -2.681 1.00 89.44 92 PHE A C 1
ATOM 722 O O . PHE A 1 92 ? 4.090 10.006 -3.760 1.00 89.44 92 PHE A O 1
ATOM 729 N N . GLN A 1 93 ? 2.747 9.188 -2.152 1.00 90.94 93 GLN A N 1
ATOM 730 C CA . GLN A 1 93 ? 2.480 7.919 -2.824 1.00 90.94 93 GLN A CA 1
ATOM 731 C C . GLN A 1 93 ? 1.820 8.145 -4.193 1.00 90.94 93 GLN A C 1
ATOM 733 O O . GLN A 1 93 ? 2.296 7.594 -5.184 1.00 90.94 93 GLN A O 1
ATOM 738 N N . GLN A 1 94 ? 0.789 8.990 -4.279 1.00 89.56 94 GLN A N 1
ATOM 739 C CA . GLN A 1 94 ? 0.111 9.269 -5.550 1.00 89.56 94 GLN A CA 1
ATOM 740 C C . GLN A 1 94 ? 0.913 10.181 -6.477 1.00 89.56 94 GLN A C 1
ATOM 742 O O . GLN A 1 94 ? 1.005 9.907 -7.674 1.00 89.56 94 GLN A O 1
ATOM 747 N N . CYS A 1 95 ? 1.571 11.207 -5.934 1.00 89.12 95 CYS A N 1
ATOM 748 C CA . CYS A 1 95 ? 2.457 12.087 -6.700 1.00 89.12 95 CYS A CA 1
ATOM 749 C C . CYS A 1 95 ? 3.655 11.342 -7.311 1.00 89.12 95 CYS A C 1
ATOM 751 O O . CYS A 1 95 ? 4.234 11.827 -8.277 1.00 89.12 95 CYS A O 1
ATOM 753 N N . SER A 1 96 ? 4.008 10.153 -6.804 1.00 89.69 96 SER A N 1
ATOM 754 C CA . SER A 1 96 ? 5.005 9.281 -7.442 1.00 89.69 96 SER A CA 1
ATOM 755 C C . SER A 1 96 ? 4.557 8.718 -8.800 1.00 89.69 96 SER A C 1
ATOM 757 O O . SER A 1 96 ? 5.357 8.106 -9.502 1.00 89.69 96 SER A O 1
ATOM 759 N N . GLY A 1 97 ? 3.285 8.895 -9.172 1.00 88.06 97 GLY A N 1
ATOM 760 C CA . GLY A 1 97 ? 2.744 8.441 -10.448 1.00 88.06 97 GLY A CA 1
ATOM 761 C C . GLY A 1 97 ? 2.389 6.956 -10.483 1.00 88.06 97 GLY A C 1
ATOM 762 O O . GLY A 1 97 ? 2.158 6.431 -11.569 1.00 88.06 97 GLY A O 1
ATOM 763 N N . VAL A 1 98 ? 2.304 6.275 -9.332 1.00 88.94 98 VAL A N 1
ATOM 764 C CA . VAL A 1 98 ? 2.049 4.824 -9.261 1.00 88.94 98 VAL A CA 1
ATOM 765 C C . VAL A 1 98 ? 0.814 4.393 -10.062 1.00 88.94 98 VAL A C 1
ATOM 767 O O . VAL A 1 98 ? 0.879 3.409 -10.799 1.00 88.94 98 VAL A O 1
ATOM 770 N N . LEU A 1 99 ? -0.292 5.145 -9.992 1.00 89.62 99 LEU A N 1
ATOM 771 C CA . LEU A 1 99 ? -1.508 4.843 -10.754 1.00 89.62 99 LEU A CA 1
ATOM 772 C C . LEU A 1 99 ? -1.285 4.991 -12.262 1.00 89.62 99 LEU A C 1
ATOM 774 O O . LEU A 1 99 ? -1.663 4.106 -13.026 1.00 89.62 99 LEU A O 1
ATOM 778 N N . ALA A 1 100 ? -0.624 6.069 -12.690 1.00 90.44 100 ALA A N 1
ATOM 779 C CA . ALA A 1 100 ? -0.308 6.298 -14.097 1.00 90.44 100 ALA A CA 1
ATOM 780 C C . ALA A 1 100 ? 0.629 5.210 -14.638 1.00 90.44 100 ALA A C 1
ATOM 782 O O . ALA A 1 100 ? 0.361 4.637 -15.691 1.00 90.44 100 ALA A O 1
ATOM 783 N N . ILE A 1 101 ? 1.678 4.863 -13.888 1.00 89.25 101 ILE A N 1
ATOM 784 C CA . ILE A 1 101 ? 2.612 3.792 -14.247 1.00 89.25 101 ILE A CA 1
ATOM 785 C C . ILE A 1 101 ? 1.884 2.452 -14.330 1.00 89.25 101 ILE A C 1
ATOM 787 O O . ILE A 1 101 ? 2.120 1.704 -15.269 1.00 89.25 101 ILE A O 1
ATOM 791 N N . THR A 1 102 ? 0.971 2.157 -13.403 1.00 88.69 102 THR A N 1
ATOM 792 C CA . THR A 1 102 ? 0.202 0.902 -13.416 1.00 88.69 102 THR A CA 1
ATOM 793 C C . THR A 1 102 ? -0.723 0.826 -14.635 1.00 88.69 102 THR A C 1
ATOM 795 O O . THR A 1 102 ? -0.732 -0.185 -15.339 1.00 88.69 102 THR A O 1
ATOM 798 N N . PHE A 1 103 ? -1.476 1.892 -14.934 1.00 88.69 103 PHE A N 1
ATOM 799 C CA . PHE A 1 103 ? -2.397 1.915 -16.078 1.00 88.69 103 PHE A CA 1
ATOM 800 C C . PHE A 1 103 ? -1.673 1.906 -17.424 1.00 88.69 103 PHE A C 1
ATOM 802 O O . PHE A 1 103 ? -2.086 1.201 -18.348 1.00 88.69 103 PHE A O 1
ATOM 809 N N . TYR A 1 104 ? -0.574 2.650 -17.531 1.00 87.00 104 TYR A N 1
ATOM 810 C CA . TYR A 1 104 ? 0.198 2.775 -18.763 1.00 87.00 104 TYR A CA 1
ATOM 811 C C . TYR A 1 104 ? 1.407 1.840 -18.823 1.00 87.00 104 TYR A C 1
ATOM 813 O O . TYR A 1 104 ? 2.186 1.949 -19.767 1.00 87.00 104 TYR A O 1
ATOM 821 N N . ALA A 1 105 ? 1.542 0.877 -17.901 1.00 85.12 105 ALA A N 1
ATOM 822 C CA . ALA A 1 105 ? 2.695 -0.027 -17.814 1.00 85.12 105 ALA A CA 1
ATOM 823 C C . ALA A 1 105 ? 3.038 -0.645 -19.176 1.00 85.12 105 ALA A C 1
ATOM 825 O O . ALA A 1 105 ? 4.172 -0.561 -19.637 1.00 85.12 105 ALA A O 1
ATOM 826 N N . LYS A 1 106 ? 2.029 -1.186 -19.872 1.00 83.88 106 LYS A N 1
ATOM 827 C CA . LYS A 1 106 ? 2.179 -1.754 -21.222 1.00 83.88 106 LYS A CA 1
ATOM 828 C C . LYS A 1 106 ? 2.774 -0.754 -22.212 1.00 83.88 106 LYS A C 1
ATOM 830 O O . LYS A 1 106 ? 3.744 -1.072 -22.891 1.00 83.88 106 LYS A O 1
ATOM 835 N N . SER A 1 107 ? 2.209 0.450 -22.264 1.00 84.25 107 SER A N 1
ATOM 836 C CA . SER A 1 107 ? 2.644 1.508 -23.178 1.00 84.25 107 SER A CA 1
ATOM 837 C C . SER A 1 107 ? 4.058 1.988 -22.856 1.00 84.25 107 SER A C 1
ATOM 839 O O . SER A 1 107 ? 4.842 2.220 -23.774 1.00 84.25 107 SER A O 1
ATOM 841 N N . ILE A 1 108 ? 4.401 2.110 -21.570 1.00 84.06 108 ILE A N 1
ATOM 842 C CA . ILE A 1 108 ? 5.733 2.523 -21.112 1.00 84.06 108 ILE A CA 1
ATOM 843 C C . ILE A 1 108 ? 6.766 1.469 -21.518 1.00 84.06 108 ILE A C 1
ATOM 845 O O . ILE A 1 108 ? 7.752 1.806 -22.168 1.00 84.06 108 ILE A O 1
ATOM 849 N N . PHE A 1 109 ? 6.507 0.187 -21.243 1.00 82.00 109 PHE A N 1
ATOM 850 C CA . PHE A 1 109 ? 7.413 -0.895 -21.633 1.00 82.00 109 PHE A CA 1
ATOM 851 C C . PHE A 1 109 ? 7.599 -1.009 -23.150 1.00 82.00 109 PHE A C 1
ATOM 853 O O . PHE A 1 109 ? 8.728 -1.181 -23.601 1.00 82.00 109 PHE A O 1
ATOM 860 N N . GLN A 1 110 ? 6.526 -0.883 -23.938 1.00 81.81 110 GLN A N 1
ATOM 861 C CA . GLN A 1 110 ? 6.614 -0.896 -25.406 1.00 81.81 110 GLN A CA 1
ATOM 862 C C . GLN A 1 110 ? 7.364 0.325 -25.950 1.00 81.81 110 GLN A C 1
ATOM 864 O O . GLN A 1 110 ? 8.083 0.233 -26.941 1.00 81.81 110 GLN A O 1
ATOM 869 N N . SER A 1 111 ? 7.214 1.475 -25.290 1.00 77.75 111 SER A N 1
ATOM 870 C CA . SER A 1 111 ? 7.957 2.686 -25.642 1.00 77.75 111 SER A CA 1
ATOM 871 C C . SER A 1 111 ? 9.426 2.584 -25.244 1.00 77.75 111 SER A C 1
ATOM 873 O O . SER A 1 111 ? 10.259 3.223 -25.881 1.00 77.75 111 SER A O 1
ATOM 875 N N . ALA A 1 112 ? 9.763 1.799 -24.219 1.00 74.31 112 ALA A N 1
ATOM 876 C CA . ALA A 1 112 ? 11.131 1.557 -23.774 1.00 74.31 112 ALA A CA 1
ATOM 877 C C . ALA A 1 112 ? 11.863 0.567 -24.689 1.00 74.31 112 ALA A C 1
ATOM 879 O O . ALA A 1 112 ? 12.948 0.889 -25.175 1.00 74.31 112 ALA A O 1
ATOM 880 N N . SER A 1 113 ? 11.254 -0.590 -24.972 1.00 71.00 113 SER A N 1
ATOM 881 C CA . SER A 1 113 ? 11.827 -1.658 -25.796 1.00 71.00 113 SER A CA 1
ATOM 882 C C . SER A 1 113 ? 10.835 -2.154 -26.848 1.00 71.00 113 SER A C 1
ATOM 884 O O . SER A 1 113 ? 9.717 -2.547 -26.520 1.00 71.00 113 SER A O 1
ATOM 886 N N . SER A 1 114 ? 11.272 -2.188 -28.108 1.00 65.56 114 SER A N 1
ATOM 887 C CA . SER A 1 114 ? 10.516 -2.746 -29.238 1.00 65.56 114 SER A CA 1
ATOM 888 C C . SER A 1 114 ? 10.429 -4.272 -29.221 1.00 65.56 114 SER A C 1
ATOM 890 O O . SER A 1 114 ? 9.566 -4.840 -29.885 1.00 65.56 114 SER A O 1
ATOM 892 N N . ASP A 1 115 ? 11.312 -4.931 -28.470 1.00 69.75 115 ASP A N 1
ATOM 893 C CA . ASP A 1 115 ? 11.525 -6.378 -28.580 1.00 69.75 115 ASP A CA 1
ATOM 894 C C . ASP A 1 115 ? 10.594 -7.178 -27.658 1.00 69.75 115 ASP A C 1
ATOM 896 O O . ASP A 1 115 ? 10.415 -8.385 -27.825 1.00 69.75 115 ASP A O 1
ATOM 900 N N . LEU A 1 116 ? 9.971 -6.514 -26.678 1.00 70.19 116 LEU A N 1
ATOM 901 C CA . LEU A 1 116 ? 9.045 -7.142 -25.742 1.00 70.19 116 LEU A CA 1
ATOM 902 C C . LEU A 1 116 ? 7.601 -6.983 -26.217 1.00 70.19 116 LEU A C 1
ATOM 904 O O . LEU A 1 116 ? 7.108 -5.879 -26.449 1.00 70.19 116 LEU A O 1
ATOM 908 N N . SER A 1 117 ? 6.881 -8.104 -26.297 1.00 80.00 117 SER A N 1
ATOM 909 C CA . SER A 1 117 ? 5.440 -8.063 -26.539 1.00 80.00 117 SER A CA 1
ATOM 910 C C . SER A 1 117 ? 4.718 -7.361 -25.378 1.00 80.00 117 SER A C 1
ATOM 912 O O . SER A 1 117 ? 5.070 -7.552 -24.212 1.00 80.00 117 SER A O 1
ATOM 914 N N . SER A 1 118 ? 3.651 -6.611 -25.682 1.00 75.38 118 SER A N 1
ATOM 915 C CA . SER A 1 118 ? 2.817 -5.918 -24.678 1.00 75.38 118 SER A CA 1
ATOM 916 C C . SER A 1 118 ? 2.343 -6.850 -23.551 1.00 75.38 118 SER A C 1
ATOM 918 O O . SER A 1 118 ? 2.284 -6.471 -22.379 1.00 75.38 118 SER A O 1
ATOM 920 N N . SER A 1 119 ? 2.027 -8.100 -23.905 1.00 80.31 119 SER A N 1
ATOM 921 C CA . SER A 1 119 ? 1.592 -9.133 -22.964 1.00 80.31 119 SER A CA 1
ATOM 922 C C . SER A 1 119 ? 2.721 -9.557 -22.027 1.00 80.31 119 SER A C 1
ATOM 924 O O . SER A 1 119 ? 2.510 -9.623 -20.819 1.00 80.31 119 SER A O 1
ATOM 926 N N . THR A 1 120 ? 3.924 -9.787 -22.558 1.00 82.94 120 THR A N 1
ATOM 927 C CA . THR A 1 120 ? 5.103 -10.164 -21.762 1.00 82.94 120 THR A CA 1
ATOM 928 C C . THR A 1 120 ? 5.470 -9.062 -20.771 1.00 82.94 120 THR A C 1
ATOM 930 O O . THR A 1 120 ? 5.707 -9.347 -19.600 1.00 82.94 120 THR A O 1
ATOM 933 N N . SER A 1 121 ? 5.443 -7.800 -21.202 1.00 80.31 121 SER A N 1
ATOM 934 C CA . SER A 1 121 ? 5.728 -6.649 -20.340 1.00 80.31 121 SER A CA 1
ATOM 935 C C . SER A 1 121 ? 4.759 -6.530 -19.164 1.00 80.31 121 SER A C 1
ATOM 937 O O . SER A 1 121 ? 5.184 -6.324 -18.029 1.00 80.31 121 SER A O 1
ATOM 939 N N . ALA A 1 122 ? 3.458 -6.715 -19.411 1.00 82.38 122 ALA A N 1
ATOM 940 C CA . ALA A 1 122 ? 2.463 -6.719 -18.342 1.00 82.38 122 ALA A CA 1
ATOM 941 C C . ALA A 1 122 ? 2.671 -7.886 -17.368 1.00 82.38 122 ALA A C 1
ATOM 943 O O . ALA A 1 122 ? 2.582 -7.693 -16.158 1.00 82.38 122 ALA A O 1
ATOM 944 N N . ILE A 1 123 ? 2.978 -9.083 -17.882 1.00 86.62 123 ILE A N 1
ATOM 945 C CA . ILE A 1 123 ? 3.257 -10.257 -17.045 1.00 86.62 123 ILE A CA 1
ATOM 946 C C . ILE A 1 123 ? 4.459 -9.988 -16.136 1.00 86.62 123 ILE A C 1
ATOM 948 O O . ILE A 1 123 ? 4.362 -10.238 -14.939 1.00 86.62 123 ILE A O 1
ATOM 952 N N . ILE A 1 124 ? 5.552 -9.429 -16.665 1.00 85.88 124 ILE A N 1
ATOM 953 C CA . ILE A 1 124 ? 6.740 -9.079 -15.871 1.00 85.88 124 ILE A CA 1
ATOM 954 C C . ILE A 1 124 ? 6.385 -8.055 -14.786 1.00 85.88 124 ILE A C 1
ATOM 956 O O . ILE A 1 124 ? 6.735 -8.263 -13.625 1.00 85.88 124 ILE A O 1
ATOM 960 N N . TYR A 1 125 ? 5.656 -6.991 -15.143 1.00 86.94 125 TYR A N 1
ATOM 961 C CA . TYR A 1 125 ? 5.240 -5.949 -14.200 1.00 86.94 125 TYR A CA 1
ATOM 962 C C . TYR A 1 125 ? 4.446 -6.532 -13.024 1.00 86.94 125 TYR A C 1
ATOM 964 O O . TYR A 1 125 ? 4.827 -6.367 -11.864 1.00 86.94 125 TYR A O 1
ATOM 972 N N . PHE A 1 126 ? 3.366 -7.263 -13.316 1.00 88.25 126 PHE A N 1
ATOM 973 C CA . PHE A 1 126 ? 2.482 -7.794 -12.278 1.00 88.25 126 PHE A CA 1
ATOM 974 C C . PHE A 1 126 ? 3.104 -8.963 -11.506 1.00 88.25 126 PHE A C 1
ATOM 976 O O . PHE A 1 126 ? 2.849 -9.097 -10.311 1.00 88.25 126 PHE A O 1
ATOM 983 N N . ALA A 1 127 ? 3.957 -9.778 -12.135 1.00 91.06 127 ALA A N 1
ATOM 984 C CA . ALA A 1 127 ? 4.703 -10.821 -11.432 1.00 91.06 127 ALA A CA 1
ATOM 985 C C . ALA A 1 127 ? 5.708 -10.219 -10.439 1.00 91.06 127 ALA A C 1
ATOM 987 O O . ALA A 1 127 ? 5.763 -10.654 -9.288 1.00 91.06 127 ALA A O 1
ATOM 988 N N . ALA A 1 128 ? 6.454 -9.185 -10.846 1.00 90.44 128 ALA A N 1
ATOM 989 C CA . ALA A 1 128 ? 7.355 -8.465 -9.949 1.00 90.44 128 ALA A CA 1
ATOM 990 C C . ALA A 1 128 ? 6.579 -7.836 -8.785 1.00 90.44 128 ALA A C 1
ATOM 992 O O . ALA A 1 128 ? 6.963 -8.002 -7.628 1.00 90.44 128 ALA A O 1
ATOM 993 N N . GLN A 1 129 ? 5.444 -7.193 -9.071 1.00 90.62 129 GLN A N 1
ATOM 994 C CA . GLN A 1 129 ? 4.586 -6.607 -8.044 1.00 90.62 129 GLN A CA 1
ATOM 995 C C . GLN A 1 129 ? 4.067 -7.659 -7.051 1.00 90.62 129 GLN A C 1
ATOM 997 O O . GLN A 1 129 ? 4.083 -7.412 -5.847 1.00 90.62 129 GLN A O 1
ATOM 1002 N N . LEU A 1 130 ? 3.670 -8.845 -7.523 1.00 91.12 130 LEU A N 1
ATOM 1003 C CA . LEU A 1 130 ? 3.211 -9.944 -6.669 1.00 91.12 130 LEU A CA 1
ATOM 1004 C C . LEU A 1 130 ? 4.321 -10.462 -5.741 1.00 91.12 130 LEU A C 1
ATOM 1006 O O . LEU A 1 130 ? 4.091 -10.649 -4.542 1.00 91.12 130 LEU A O 1
ATOM 1010 N N . ILE A 1 131 ? 5.527 -10.674 -6.278 1.00 92.81 131 ILE A N 1
ATOM 1011 C CA . ILE A 1 131 ? 6.693 -11.126 -5.502 1.00 92.81 131 ILE A CA 1
ATOM 1012 C C . ILE A 1 131 ? 7.043 -10.089 -4.433 1.00 92.81 131 ILE A C 1
ATOM 1014 O O . ILE A 1 131 ? 7.239 -10.430 -3.263 1.00 92.81 131 ILE A O 1
ATOM 1018 N N . VAL A 1 132 ? 7.088 -8.815 -4.820 1.00 92.06 132 VAL A N 1
ATOM 1019 C CA . VAL A 1 132 ? 7.426 -7.715 -3.916 1.00 92.06 132 VAL A CA 1
ATOM 1020 C C . VAL A 1 132 ? 6.358 -7.551 -2.842 1.00 92.06 132 VAL A C 1
ATOM 1022 O O . VAL A 1 132 ? 6.704 -7.473 -1.671 1.00 92.06 132 VAL A O 1
ATOM 1025 N N . ALA A 1 133 ? 5.071 -7.583 -3.191 1.00 89.50 133 ALA A N 1
ATOM 1026 C CA . ALA A 1 133 ? 3.992 -7.493 -2.210 1.00 89.50 133 ALA A CA 1
ATOM 1027 C C . ALA A 1 133 ? 4.071 -8.630 -1.179 1.00 89.50 133 ALA A C 1
ATOM 1029 O O . ALA A 1 133 ? 4.001 -8.367 0.022 1.00 89.50 133 ALA A O 1
ATOM 1030 N N . SER A 1 134 ? 4.321 -9.864 -1.634 1.00 89.38 134 SER A N 1
ATOM 1031 C CA . SER A 1 134 ? 4.436 -11.047 -0.768 1.00 89.38 134 SER A CA 1
ATOM 1032 C C . SER A 1 134 ? 5.646 -10.981 0.171 1.00 89.38 134 SER A C 1
ATOM 1034 O O . SER A 1 134 ? 5.570 -11.393 1.326 1.00 89.38 134 SER A O 1
ATOM 1036 N N . THR A 1 135 ? 6.773 -10.451 -0.310 1.00 90.31 135 THR A N 1
ATOM 1037 C CA . THR A 1 135 ? 8.021 -10.363 0.466 1.00 90.31 135 THR A CA 1
ATOM 1038 C C . THR A 1 135 ? 8.118 -9.098 1.322 1.00 90.31 135 THR A C 1
ATOM 1040 O O . THR A 1 135 ? 8.789 -9.121 2.355 1.00 90.31 135 THR A O 1
ATOM 1043 N N . SER A 1 136 ? 7.419 -8.019 0.952 1.00 88.50 136 SER A N 1
ATOM 1044 C CA . SER A 1 136 ? 7.468 -6.719 1.638 1.00 88.50 136 SER A CA 1
ATOM 1045 C C . SER A 1 136 ? 7.086 -6.822 3.111 1.00 88.50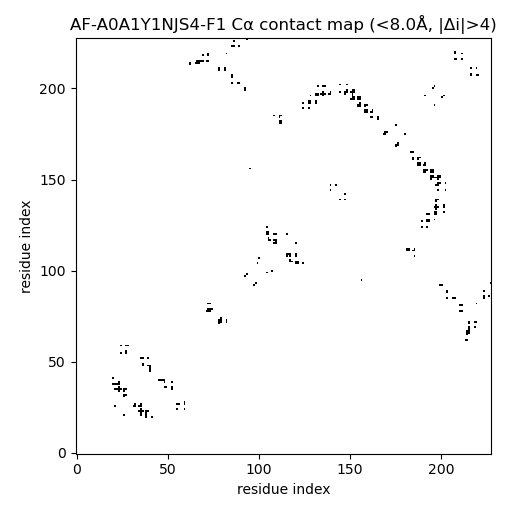 136 SER A C 1
ATOM 1047 O O . SER A 1 136 ? 7.759 -6.239 3.958 1.00 88.50 136 SER A O 1
ATOM 1049 N N . THR A 1 137 ? 6.070 -7.625 3.433 1.00 84.12 137 THR A N 1
ATOM 1050 C CA . THR A 1 137 ? 5.576 -7.795 4.805 1.00 84.12 137 THR A CA 1
ATOM 1051 C C . THR A 1 137 ? 6.636 -8.443 5.695 1.00 84.12 137 THR A C 1
ATOM 1053 O O . THR A 1 137 ? 6.917 -7.951 6.784 1.00 84.12 137 THR A O 1
ATOM 1056 N N . LEU A 1 138 ? 7.320 -9.477 5.187 1.00 87.50 138 LEU A N 1
ATOM 1057 C CA . LEU A 1 138 ? 8.399 -10.165 5.905 1.00 87.50 138 LEU A CA 1
ATOM 1058 C C . LEU A 1 138 ? 9.601 -9.245 6.162 1.00 87.50 138 LEU A C 1
ATOM 1060 O O . LEU A 1 138 ? 10.208 -9.290 7.233 1.00 87.50 138 LEU A O 1
ATOM 1064 N N . ILE A 1 139 ? 9.955 -8.413 5.179 1.00 88.62 139 ILE A N 1
ATOM 1065 C CA . ILE A 1 139 ? 11.049 -7.441 5.305 1.00 88.62 139 ILE A CA 1
ATOM 1066 C C . ILE A 1 139 ? 10.670 -6.357 6.320 1.00 88.62 139 ILE A C 1
ATOM 1068 O O . ILE A 1 139 ? 11.473 -5.995 7.181 1.00 88.62 139 ILE A O 1
ATOM 1072 N N . MET A 1 140 ? 9.434 -5.868 6.257 1.00 89.12 140 MET A N 1
ATOM 1073 C CA . MET A 1 140 ? 8.934 -4.810 7.130 1.00 89.12 140 MET A CA 1
ATOM 1074 C C . MET A 1 140 ? 8.918 -5.205 8.604 1.00 89.12 140 MET A C 1
ATOM 1076 O O . MET A 1 140 ? 9.271 -4.381 9.456 1.00 89.12 140 MET A O 1
ATOM 1080 N N . ASP A 1 141 ? 8.570 -6.454 8.903 1.00 86.56 141 ASP A N 1
ATOM 1081 C CA . ASP A 1 141 ? 8.581 -6.963 10.272 1.00 86.56 141 ASP A CA 1
ATOM 1082 C C . ASP A 1 141 ? 9.997 -7.033 10.857 1.00 86.56 141 ASP A C 1
ATOM 1084 O O . ASP A 1 141 ? 10.171 -6.819 12.056 1.00 86.56 141 ASP A O 1
ATOM 1088 N N . ARG A 1 142 ? 11.025 -7.249 10.023 1.00 88.50 142 ARG A N 1
ATOM 1089 C CA . ARG A 1 142 ? 12.428 -7.302 10.470 1.00 88.50 142 ARG A CA 1
ATOM 1090 C C . ARG A 1 142 ? 13.115 -5.941 10.536 1.00 88.50 142 ARG A C 1
ATOM 1092 O O . ARG A 1 142 ? 13.875 -5.690 11.465 1.00 88.50 142 ARG A O 1
ATOM 1099 N N . THR A 1 143 ? 12.901 -5.081 9.544 1.00 88.19 143 THR A N 1
ATOM 1100 C CA . THR A 1 143 ? 13.632 -3.806 9.402 1.00 88.19 143 THR A CA 1
ATOM 1101 C C . THR A 1 143 ? 12.927 -2.638 10.097 1.00 88.19 143 THR A C 1
ATOM 1103 O O . THR A 1 143 ? 13.550 -1.624 10.414 1.00 88.19 143 THR A O 1
ATOM 1106 N N . GLY A 1 144 ? 11.625 -2.767 10.358 1.00 87.94 144 GLY A N 1
ATOM 1107 C CA . GLY A 1 144 ? 10.798 -1.680 10.865 1.00 87.94 144 GLY A CA 1
ATOM 1108 C C . GLY A 1 144 ? 10.331 -0.725 9.762 1.00 87.94 144 GLY A C 1
ATOM 1109 O O . GLY A 1 144 ? 10.812 -0.729 8.632 1.00 87.94 144 GLY A O 1
ATOM 1110 N N . ARG A 1 145 ? 9.350 0.119 10.098 1.00 90.12 145 ARG A N 1
ATOM 1111 C CA . ARG A 1 145 ? 8.569 0.882 9.110 1.00 90.12 145 ARG A CA 1
ATOM 1112 C C . ARG A 1 145 ? 9.321 2.117 8.598 1.00 90.12 145 ARG A C 1
ATOM 1114 O O . ARG A 1 145 ? 9.422 2.344 7.399 1.00 90.12 145 ARG A O 1
ATOM 1121 N N . ARG A 1 146 ? 9.885 2.923 9.505 1.00 91.00 146 ARG A N 1
ATOM 1122 C CA . ARG A 1 146 ? 10.511 4.213 9.156 1.00 91.00 146 ARG A CA 1
ATOM 1123 C C . ARG A 1 146 ? 11.748 4.079 8.250 1.00 91.00 146 ARG A C 1
ATOM 1125 O O . ARG A 1 146 ? 11.790 4.797 7.253 1.00 91.00 146 ARG A O 1
ATOM 1132 N N . PRO A 1 147 ? 12.731 3.197 8.528 1.00 92.56 147 PRO A N 1
ATOM 1133 C CA . PRO A 1 147 ? 13.892 3.044 7.649 1.00 92.56 147 PRO A CA 1
ATOM 1134 C C . PRO A 1 147 ? 13.489 2.543 6.260 1.00 92.56 147 PRO A C 1
ATOM 1136 O O . PRO A 1 147 ? 13.963 3.063 5.253 1.00 92.56 147 PRO A O 1
ATOM 1139 N N . LEU A 1 148 ? 12.555 1.590 6.211 1.00 92.44 148 LEU A N 1
ATOM 1140 C CA . LEU A 1 148 ? 12.080 0.998 4.967 1.00 92.44 148 LEU A CA 1
ATOM 1141 C C . LEU A 1 148 ? 11.367 2.023 4.082 1.00 92.44 148 LEU A C 1
ATOM 1143 O O . LEU A 1 148 ? 11.596 2.060 2.876 1.00 92.44 148 LEU A O 1
ATOM 1147 N N . LEU A 1 149 ? 10.569 2.909 4.683 1.00 92.25 149 LEU A N 1
ATOM 1148 C CA . LEU A 1 149 ? 9.913 3.996 3.962 1.00 92.25 149 LEU A CA 1
ATOM 1149 C C . LEU A 1 149 ? 10.917 4.989 3.365 1.00 92.25 149 LEU A C 1
ATOM 1151 O O . LEU A 1 149 ? 10.749 5.404 2.220 1.00 92.25 149 LEU A O 1
ATOM 1155 N N . ILE A 1 150 ? 11.970 5.349 4.106 1.00 93.69 150 ILE A N 1
ATOM 1156 C CA . ILE A 1 150 ? 13.008 6.274 3.627 1.00 93.69 150 ILE A CA 1
ATOM 1157 C C . ILE A 1 150 ? 13.767 5.657 2.449 1.00 93.69 150 ILE A C 1
ATOM 1159 O O . ILE A 1 150 ? 13.878 6.286 1.398 1.00 93.69 150 ILE A O 1
ATOM 1163 N N . VAL A 1 151 ? 14.238 4.414 2.597 1.00 94.31 151 VAL A N 1
ATOM 1164 C CA . VAL A 1 151 ? 14.974 3.702 1.538 1.00 94.31 151 VAL A CA 1
ATOM 1165 C C . VAL A 1 151 ? 14.102 3.514 0.297 1.00 94.31 151 VAL A C 1
ATOM 1167 O O . VAL A 1 151 ? 14.551 3.792 -0.812 1.00 94.31 151 VAL A O 1
ATOM 1170 N N . SER A 1 152 ? 12.843 3.112 0.484 1.00 94.81 152 SER A N 1
ATOM 1171 C CA . SER A 1 152 ? 11.861 2.960 -0.594 1.00 94.81 152 SER A CA 1
ATOM 1172 C C . SER A 1 152 ? 11.616 4.275 -1.335 1.00 94.81 152 SER A C 1
ATOM 1174 O O . SER A 1 152 ? 11.650 4.297 -2.562 1.00 94.81 152 SER A O 1
ATOM 1176 N N . SER A 1 153 ? 11.440 5.381 -0.606 1.00 93.56 153 SER A N 1
ATOM 1177 C CA . SER A 1 153 ? 11.185 6.701 -1.196 1.00 93.56 153 SER A CA 1
ATOM 1178 C C . SER A 1 153 ? 12.379 7.206 -2.004 1.00 93.56 153 SER A C 1
ATOM 1180 O O . SER A 1 153 ? 12.213 7.655 -3.135 1.00 93.56 153 SER A O 1
ATOM 1182 N N . ILE A 1 154 ? 13.588 7.102 -1.444 1.00 95.44 154 ILE A N 1
ATOM 1183 C CA . ILE A 1 154 ? 14.824 7.508 -2.123 1.00 95.44 154 ILE A CA 1
ATOM 1184 C C . ILE A 1 154 ? 15.046 6.634 -3.361 1.00 95.44 154 ILE A C 1
ATOM 1186 O O . ILE A 1 154 ? 15.281 7.152 -4.450 1.00 95.44 154 ILE A O 1
ATOM 1190 N N . GLY A 1 155 ? 14.915 5.315 -3.214 1.00 94.88 155 GLY A N 1
ATOM 1191 C CA . GLY A 1 155 ? 15.073 4.367 -4.309 1.00 94.88 155 GLY A CA 1
ATOM 1192 C C . GLY A 1 155 ? 14.073 4.592 -5.445 1.00 94.88 155 GLY A C 1
ATOM 1193 O O . GLY A 1 155 ? 14.463 4.624 -6.611 1.00 94.88 155 GLY A O 1
ATOM 1194 N N . ALA A 1 156 ? 12.802 4.820 -5.112 1.00 94.12 156 ALA A N 1
ATOM 1195 C CA . ALA A 1 156 ? 11.769 5.142 -6.090 1.00 94.12 156 ALA A CA 1
ATOM 1196 C C . ALA A 1 156 ? 12.049 6.478 -6.796 1.00 94.12 156 ALA A C 1
ATOM 1198 O O . ALA A 1 156 ? 11.918 6.551 -8.015 1.00 94.12 156 ALA A O 1
ATOM 1199 N N . ALA A 1 157 ? 12.489 7.510 -6.068 1.00 94.81 157 ALA A N 1
ATOM 1200 C CA . ALA A 1 157 ? 12.859 8.796 -6.659 1.00 94.81 157 ALA A CA 1
ATOM 1201 C C . ALA A 1 157 ? 14.032 8.660 -7.643 1.00 94.81 157 ALA A C 1
ATOM 1203 O O . ALA A 1 157 ? 13.967 9.201 -8.745 1.00 94.81 157 ALA A O 1
ATOM 1204 N N . PHE A 1 158 ? 15.069 7.894 -7.288 1.00 96.00 158 PHE A N 1
ATOM 1205 C CA . PHE A 1 158 ? 16.183 7.608 -8.196 1.00 96.00 158 PHE A CA 1
ATOM 1206 C C . PHE A 1 158 ? 15.734 6.838 -9.440 1.00 96.00 158 PHE A C 1
ATOM 1208 O O . PHE A 1 158 ? 16.120 7.201 -10.548 1.00 96.00 158 PHE A O 1
ATOM 1215 N N . ALA A 1 159 ? 14.897 5.811 -9.281 1.00 94.00 159 ALA A N 1
ATOM 1216 C CA . ALA A 1 159 ? 14.382 5.036 -10.406 1.00 94.00 159 ALA A CA 1
ATOM 1217 C C . ALA A 1 159 ? 13.537 5.897 -11.365 1.00 94.00 159 ALA A C 1
ATOM 1219 O O . ALA A 1 159 ? 13.739 5.845 -12.577 1.00 94.00 159 ALA A O 1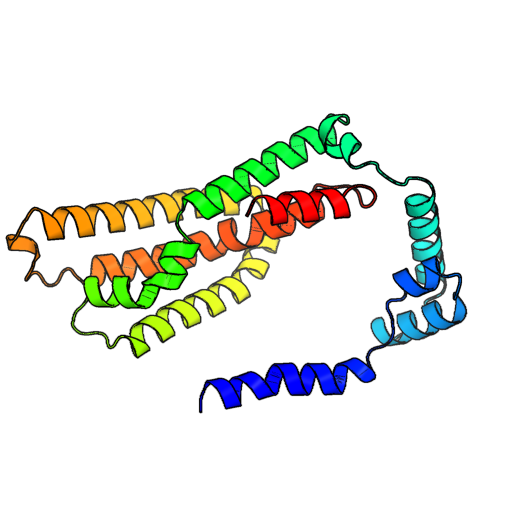
ATOM 1220 N N . LEU A 1 160 ? 12.659 6.749 -10.825 1.00 92.69 160 LEU A N 1
ATOM 1221 C CA . LEU A 1 160 ? 11.865 7.697 -11.614 1.00 92.69 160 LEU A CA 1
ATOM 1222 C C . LEU A 1 160 ? 12.729 8.764 -12.294 1.00 92.69 160 LEU A C 1
ATOM 1224 O O . LEU A 1 160 ? 12.433 9.159 -13.418 1.00 92.69 160 LEU A O 1
ATOM 1228 N N . LEU A 1 161 ? 13.803 9.221 -11.645 1.00 94.69 161 LEU A N 1
ATOM 1229 C CA . LEU A 1 161 ? 14.743 10.170 -12.239 1.00 94.69 161 LEU A CA 1
ATOM 1230 C C . LEU A 1 161 ? 15.481 9.549 -13.430 1.00 94.69 161 LEU A C 1
ATOM 1232 O O . LEU A 1 161 ? 15.616 10.202 -14.463 1.00 94.69 161 LEU A O 1
ATOM 1236 N N . ILE A 1 162 ? 15.917 8.291 -13.308 1.00 92.38 162 ILE A N 1
ATOM 1237 C CA . ILE A 1 162 ? 16.546 7.547 -14.410 1.00 92.38 162 ILE A CA 1
ATOM 1238 C C . ILE A 1 162 ? 15.560 7.384 -15.571 1.00 92.38 162 ILE A C 1
ATOM 1240 O O . ILE A 1 162 ? 15.925 7.653 -16.713 1.00 92.38 162 ILE A O 1
ATOM 1244 N N . GLU A 1 163 ? 14.315 7.001 -15.283 1.00 89.19 163 GLU A N 1
ATOM 1245 C CA . GLU A 1 163 ? 13.249 6.886 -16.285 1.00 89.19 163 GLU A CA 1
ATOM 1246 C C . GLU A 1 163 ? 12.967 8.212 -17.001 1.00 89.19 163 GLU A C 1
ATOM 1248 O O . GLU A 1 163 ? 12.986 8.292 -18.232 1.00 89.19 163 GLU A O 1
ATOM 1253 N N . GLY A 1 164 ? 12.771 9.288 -16.237 1.00 90.25 164 GLY A N 1
ATOM 1254 C CA . GLY A 1 164 ? 12.523 10.619 -16.786 1.00 90.25 164 GLY A CA 1
ATOM 1255 C C . GLY A 1 164 ? 13.680 11.109 -17.655 1.00 90.25 164 GLY A C 1
ATOM 1256 O O . GLY A 1 164 ? 13.457 11.606 -18.761 1.00 90.25 164 GLY A O 1
ATOM 1257 N N . LEU A 1 165 ? 14.922 10.916 -17.200 1.00 90.56 165 LEU A N 1
ATOM 1258 C CA . LEU A 1 165 ? 16.113 11.279 -17.964 1.00 90.56 165 LEU A CA 1
ATOM 1259 C C . LEU A 1 165 ? 16.247 10.436 -19.238 1.00 90.56 165 LEU A C 1
ATOM 1261 O O . LEU A 1 165 ? 16.564 10.980 -20.296 1.00 90.56 165 LEU A O 1
ATOM 1265 N N . TYR A 1 166 ? 15.966 9.133 -19.167 1.00 87.56 166 TYR A N 1
ATOM 1266 C CA . TYR A 1 166 ? 15.985 8.244 -20.327 1.00 87.56 166 TYR A CA 1
ATOM 1267 C C . TYR A 1 166 ? 15.001 8.713 -21.405 1.00 87.56 166 TYR A C 1
ATOM 1269 O O . TYR A 1 166 ? 15.397 8.905 -22.559 1.00 87.56 166 TYR A O 1
ATOM 1277 N N . PHE A 1 167 ? 13.738 8.959 -21.044 1.00 85.50 167 PHE A N 1
ATOM 1278 C CA . PHE A 1 167 ? 12.729 9.413 -22.004 1.00 85.50 167 PHE A CA 1
ATOM 1279 C C . PHE A 1 167 ? 12.993 10.833 -22.524 1.00 85.50 167 PHE A C 1
ATOM 1281 O O . PHE A 1 167 ? 12.765 11.099 -23.709 1.00 85.50 167 PHE A O 1
ATOM 1288 N N . TYR A 1 168 ? 13.537 11.726 -21.692 1.00 87.88 168 TYR A N 1
ATOM 1289 C CA . TYR A 1 168 ? 13.975 13.056 -22.122 1.00 87.88 168 TYR A CA 1
ATOM 1290 C C . TYR A 1 168 ? 15.074 12.963 -23.190 1.00 87.88 168 TYR A C 1
ATOM 1292 O O . TYR A 1 168 ? 14.941 13.522 -24.283 1.00 87.88 168 TYR A O 1
ATOM 1300 N N . LEU A 1 169 ? 16.127 12.187 -22.919 1.00 85.75 169 LEU A N 1
ATOM 1301 C CA . LEU A 1 169 ? 17.236 12.002 -23.853 1.00 85.75 169 LEU A CA 1
ATOM 1302 C C . LEU A 1 169 ? 16.790 11.304 -25.142 1.00 85.75 169 LEU A C 1
ATOM 1304 O O . LEU A 1 169 ? 17.194 11.714 -26.230 1.00 85.75 169 LEU A O 1
ATOM 1308 N N . LYS A 1 170 ? 15.913 10.300 -25.042 1.00 80.50 170 LYS A N 1
ATOM 1309 C CA . LYS A 1 170 ? 15.339 9.600 -26.200 1.00 80.50 170 LYS A CA 1
ATOM 1310 C C . LYS A 1 170 ? 14.553 10.534 -27.126 1.00 80.50 170 LYS A C 1
ATOM 1312 O O . LYS A 1 170 ? 14.558 10.333 -28.339 1.00 80.50 170 LYS A O 1
ATOM 1317 N N . THR A 1 171 ? 13.893 11.545 -26.562 1.00 81.56 171 THR A N 1
ATOM 1318 C CA . THR A 1 171 ? 13.073 12.505 -27.315 1.00 81.56 171 THR A CA 1
ATOM 1319 C C . THR A 1 171 ? 13.924 13.591 -27.977 1.00 81.56 171 THR A C 1
ATOM 1321 O O . THR A 1 171 ? 13.689 13.925 -29.137 1.00 81.56 171 THR A O 1
ATOM 1324 N N . HIS A 1 172 ? 14.930 14.119 -27.274 1.00 81.31 172 HIS A N 1
ATOM 1325 C CA . HIS A 1 172 ? 15.722 15.267 -27.738 1.00 81.31 172 HIS A CA 1
ATOM 1326 C C . HIS A 1 172 ? 17.023 14.901 -28.470 1.00 81.31 172 HIS A C 1
ATOM 1328 O O . HIS A 1 172 ? 17.565 15.741 -29.190 1.00 81.31 172 HIS A O 1
ATOM 1334 N N . HIS A 1 173 ? 17.519 13.665 -28.344 1.00 75.62 173 HIS A N 1
ATOM 1335 C CA . HIS A 1 173 ? 18.761 13.227 -28.985 1.00 75.62 173 HIS A CA 1
ATOM 1336 C C . HIS A 1 173 ? 18.533 12.017 -29.908 1.00 75.62 173 HIS A C 1
ATOM 1338 O O . HIS A 1 173 ? 18.539 10.871 -29.452 1.00 75.62 173 HIS A O 1
ATOM 1344 N N . PRO A 1 174 ? 18.404 12.228 -31.234 1.00 62.00 174 PRO A N 1
ATOM 1345 C CA . PRO A 1 174 ? 18.110 11.158 -32.192 1.00 62.00 174 PRO A CA 1
ATOM 1346 C C . PRO A 1 174 ? 19.188 10.060 -32.275 1.00 62.00 174 PRO A C 1
ATOM 1348 O O . PRO A 1 174 ? 18.889 8.959 -32.727 1.00 62.00 174 PRO A O 1
ATOM 1351 N N . VAL A 1 175 ? 20.407 10.306 -31.779 1.00 59.16 175 VAL A N 1
ATOM 1352 C CA . VAL A 1 175 ? 21.501 9.312 -31.705 1.00 59.16 175 VAL A CA 1
ATOM 1353 C C . VAL A 1 175 ? 21.175 8.163 -30.732 1.00 59.16 175 VAL A C 1
ATOM 1355 O O . VAL A 1 175 ? 21.600 7.027 -30.933 1.00 59.16 175 VAL A O 1
ATOM 1358 N N . LEU A 1 176 ? 20.351 8.420 -29.710 1.00 57.25 176 LEU A N 1
ATOM 1359 C CA . LEU A 1 176 ? 19.903 7.404 -28.748 1.00 57.25 176 LEU A CA 1
ATOM 1360 C C . LEU A 1 176 ? 18.635 6.667 -29.200 1.00 57.25 176 LEU A C 1
ATOM 1362 O O . LEU A 1 176 ? 18.296 5.634 -28.626 1.00 57.25 176 LEU A O 1
ATOM 1366 N N . LYS A 1 177 ? 17.954 7.149 -30.248 1.00 55.69 177 LYS A N 1
ATOM 1367 C CA . LYS A 1 177 ? 16.694 6.577 -30.750 1.00 55.69 177 LYS A CA 1
ATOM 1368 C C . LYS A 1 177 ? 16.859 5.148 -31.285 1.00 55.69 177 LYS A C 1
ATOM 1370 O O . LYS A 1 177 ? 15.929 4.358 -31.166 1.00 55.69 177 LYS A O 1
ATOM 1375 N N . ASN A 1 178 ? 18.051 4.824 -31.795 1.00 55.72 178 ASN A N 1
ATOM 1376 C CA . ASN A 1 178 ? 18.426 3.502 -32.314 1.00 55.72 178 ASN A CA 1
ATOM 1377 C C . ASN A 1 178 ? 19.472 2.786 -31.438 1.00 55.72 178 ASN A C 1
ATOM 1379 O O . ASN A 1 178 ? 20.064 1.800 -31.870 1.00 55.72 178 ASN A O 1
ATOM 1383 N N . SER A 1 179 ? 19.760 3.298 -30.237 1.00 59.56 179 SER A N 1
ATOM 1384 C CA . SER A 1 179 ? 20.770 2.690 -29.370 1.00 59.56 179 SER A CA 1
ATOM 1385 C C . SER A 1 179 ? 20.201 1.513 -28.564 1.00 59.56 179 SER A C 1
ATOM 1387 O O . SER A 1 179 ? 19.049 1.572 -28.130 1.00 59.56 179 SER A O 1
ATOM 1389 N N . PRO A 1 180 ? 21.018 0.486 -28.258 1.00 63.81 180 PRO A N 1
ATOM 1390 C CA . PRO A 1 180 ? 20.606 -0.714 -27.524 1.00 63.81 180 PRO A CA 1
ATOM 1391 C C . PRO A 1 180 ? 20.256 -0.464 -26.046 1.00 63.81 180 PRO A C 1
ATOM 1393 O O . PRO A 1 180 ? 19.996 -1.410 -25.320 1.00 63.81 180 PRO A O 1
ATOM 1396 N N . TYR A 1 181 ? 20.226 0.783 -25.567 1.00 68.81 181 TYR A N 1
ATOM 1397 C CA . TYR A 1 181 ? 20.029 1.142 -24.157 1.00 68.81 181 TYR A CA 1
ATOM 1398 C C . TYR A 1 181 ? 18.575 1.025 -23.653 1.00 68.81 181 TYR A C 1
ATOM 1400 O O . TYR A 1 181 ? 18.262 1.516 -22.570 1.00 68.81 181 TYR A O 1
ATOM 1408 N N . SER A 1 182 ? 17.671 0.379 -24.399 1.00 74.50 182 SER A N 1
ATOM 1409 C CA . SER A 1 182 ? 16.276 0.129 -23.985 1.00 74.50 182 SER A CA 1
ATOM 1410 C C . SER A 1 182 ? 16.164 -0.649 -22.670 1.00 74.50 182 SER A C 1
ATOM 1412 O O . SER A 1 182 ? 15.224 -0.441 -21.900 1.00 74.50 182 SER A O 1
ATOM 1414 N N . TYR A 1 183 ? 17.158 -1.489 -22.368 1.00 80.31 183 TYR A N 1
ATOM 1415 C CA . TYR A 1 183 ? 17.237 -2.237 -21.114 1.00 80.31 183 TYR A CA 1
ATOM 1416 C C . TYR A 1 183 ? 17.354 -1.337 -19.876 1.00 80.31 183 TYR A C 1
ATOM 1418 O O . TYR A 1 183 ? 16.965 -1.768 -18.794 1.00 80.31 183 TYR A O 1
ATOM 1426 N N . ILE A 1 184 ? 17.862 -0.102 -20.010 1.00 86.00 184 ILE A N 1
ATOM 1427 C CA . ILE A 1 184 ? 18.028 0.823 -18.878 1.00 86.00 184 ILE A CA 1
ATOM 1428 C C . ILE A 1 184 ? 16.666 1.251 -18.335 1.00 86.00 184 ILE A C 1
ATOM 1430 O O . ILE A 1 184 ? 16.459 1.184 -17.128 1.00 86.00 184 ILE A O 1
ATOM 1434 N N . SER A 1 185 ? 15.729 1.630 -19.209 1.00 85.81 185 SER A N 1
ATOM 1435 C CA . SER A 1 185 ? 14.359 1.961 -18.796 1.00 85.81 185 SER A CA 1
ATOM 1436 C C . SER A 1 185 ? 13.659 0.728 -18.223 1.00 85.81 185 SER A C 1
ATOM 1438 O O . SER A 1 185 ? 13.209 0.740 -17.087 1.00 85.81 185 SER A O 1
ATOM 1440 N N . VAL A 1 186 ? 13.712 -0.418 -18.908 1.00 85.38 186 VAL A N 1
ATOM 1441 C CA . VAL A 1 186 ? 13.143 -1.675 -18.378 1.00 85.38 186 VAL A CA 1
ATOM 1442 C C . VAL A 1 186 ? 13.654 -1.993 -16.961 1.00 85.38 186 VAL A C 1
ATOM 1444 O O . VAL A 1 186 ? 12.859 -2.306 -16.073 1.00 85.38 186 VAL A O 1
ATOM 1447 N N . ALA A 1 187 ? 14.963 -1.874 -16.725 1.00 88.38 187 ALA A N 1
ATOM 1448 C CA . ALA A 1 187 ? 15.566 -2.096 -15.415 1.00 88.38 187 ALA A CA 1
ATOM 1449 C C . ALA A 1 187 ? 15.170 -1.022 -14.389 1.00 88.38 187 ALA A C 1
ATOM 1451 O O . ALA A 1 187 ? 14.900 -1.361 -13.237 1.00 88.38 187 ALA A O 1
ATOM 1452 N N . ALA A 1 188 ? 15.103 0.250 -14.788 1.00 91.00 188 ALA A N 1
ATOM 1453 C CA . ALA A 1 188 ? 14.688 1.350 -13.924 1.00 91.00 188 ALA A CA 1
ATOM 1454 C C . ALA A 1 188 ? 13.217 1.216 -13.506 1.00 91.00 188 ALA A C 1
ATOM 1456 O O . ALA A 1 188 ? 12.909 1.360 -12.325 1.00 91.00 188 ALA A O 1
ATOM 1457 N N . LEU A 1 189 ? 12.325 0.845 -14.426 1.00 89.44 189 LEU A N 1
ATOM 1458 C CA . LEU A 1 189 ? 10.916 0.598 -14.138 1.00 89.44 189 LEU A CA 1
ATOM 1459 C C . LEU A 1 189 ? 10.719 -0.599 -13.201 1.00 89.44 189 LEU A C 1
ATOM 1461 O O . LEU A 1 189 ? 9.960 -0.505 -12.238 1.00 89.44 189 LEU A O 1
ATOM 1465 N N . ILE A 1 190 ? 11.431 -1.709 -13.426 1.00 89.81 190 ILE A N 1
ATOM 1466 C CA . ILE A 1 190 ? 11.413 -2.854 -12.498 1.00 89.81 190 ILE A CA 1
ATOM 1467 C C . ILE A 1 190 ? 11.977 -2.443 -11.133 1.00 89.81 190 ILE A C 1
ATOM 1469 O O . ILE A 1 190 ? 11.387 -2.762 -10.100 1.00 89.81 190 ILE A O 1
ATOM 1473 N N . GLY A 1 191 ? 13.077 -1.688 -11.119 1.00 92.56 191 GLY A N 1
ATOM 1474 C CA . GLY A 1 191 ? 13.665 -1.125 -9.907 1.00 92.56 191 GLY A CA 1
ATOM 1475 C C . GLY A 1 191 ? 12.679 -0.243 -9.143 1.00 92.56 191 GLY A C 1
ATOM 1476 O O . GLY A 1 191 ? 12.553 -0.395 -7.931 1.00 92.56 191 GLY A O 1
ATOM 1477 N N . TYR A 1 192 ? 11.918 0.604 -9.841 1.00 93.25 192 TYR A N 1
ATOM 1478 C CA . TYR A 1 192 ? 10.843 1.399 -9.254 1.00 93.25 192 TYR A CA 1
ATOM 1479 C C . TYR A 1 192 ? 9.786 0.502 -8.602 1.00 93.25 192 TYR A C 1
ATOM 1481 O O . TYR A 1 192 ? 9.491 0.707 -7.429 1.00 93.25 192 TYR A O 1
ATOM 1489 N N . ILE A 1 193 ? 9.271 -0.520 -9.298 1.00 91.44 193 ILE A N 1
ATOM 1490 C CA . ILE A 1 193 ? 8.252 -1.441 -8.750 1.00 91.44 193 ILE A CA 1
ATOM 1491 C C . ILE A 1 193 ? 8.751 -2.109 -7.467 1.00 91.44 193 ILE A C 1
ATOM 1493 O O . ILE A 1 193 ? 8.025 -2.174 -6.476 1.00 91.44 193 ILE A O 1
ATOM 1497 N N . VAL A 1 194 ? 9.996 -2.589 -7.475 1.00 92.81 194 VAL A N 1
ATOM 1498 C CA . VAL A 1 194 ? 10.601 -3.265 -6.323 1.00 92.81 194 VAL A CA 1
ATOM 1499 C C . VAL A 1 194 ? 10.802 -2.292 -5.165 1.00 92.81 194 VAL A C 1
ATOM 1501 O O . VAL A 1 194 ? 10.315 -2.534 -4.062 1.00 92.81 194 VAL A O 1
ATOM 1504 N N . LEU A 1 195 ? 11.480 -1.170 -5.405 1.00 93.94 195 LEU A N 1
ATOM 1505 C CA . LEU A 1 195 ? 11.821 -0.204 -4.361 1.00 93.94 195 LEU A CA 1
ATOM 1506 C C . LEU A 1 195 ? 10.570 0.458 -3.786 1.00 93.94 195 LEU A C 1
ATOM 1508 O O . LEU A 1 195 ? 10.458 0.578 -2.568 1.00 93.94 195 LEU A O 1
ATOM 1512 N N . PHE A 1 196 ? 9.606 0.830 -4.627 1.00 92.94 196 PHE A N 1
ATOM 1513 C CA . PHE A 1 196 ? 8.322 1.382 -4.202 1.00 92.94 196 PHE A CA 1
ATOM 1514 C C . PHE A 1 196 ? 7.476 0.345 -3.450 1.00 92.94 196 PHE A C 1
ATOM 1516 O O . PHE A 1 196 ? 6.933 0.640 -2.383 1.00 92.94 196 PHE A O 1
ATOM 1523 N N . GLY A 1 197 ? 7.403 -0.884 -3.969 1.00 90.88 197 GLY A N 1
ATOM 1524 C CA . GLY A 1 197 ? 6.595 -1.964 -3.409 1.00 90.88 197 GLY A CA 1
ATOM 1525 C C . GLY A 1 197 ? 7.042 -2.417 -2.017 1.00 90.88 197 GLY A C 1
ATOM 1526 O O . GLY A 1 197 ? 6.201 -2.719 -1.174 1.00 90.88 197 GLY A O 1
ATOM 1527 N N . ILE A 1 198 ? 8.349 -2.405 -1.740 1.00 91.25 198 ILE A N 1
ATOM 1528 C CA . ILE A 1 198 ? 8.894 -2.819 -0.437 1.00 91.25 198 ILE A CA 1
ATOM 1529 C C . ILE A 1 198 ? 8.427 -1.901 0.707 1.00 91.25 198 ILE A C 1
ATOM 1531 O O . ILE A 1 198 ? 8.271 -2.371 1.833 1.00 91.25 198 ILE A O 1
ATOM 1535 N N . GLY A 1 199 ? 8.199 -0.609 0.451 1.00 90.88 199 GLY A N 1
ATOM 1536 C CA . GLY A 1 199 ? 7.898 0.360 1.507 1.00 90.88 199 GLY A CA 1
ATOM 1537 C C . GLY A 1 199 ? 6.690 1.234 1.209 1.00 90.88 199 GLY A C 1
ATOM 1538 O O . GLY A 1 199 ? 5.651 1.102 1.856 1.00 90.88 199 GLY A O 1
ATOM 1539 N N . MET A 1 200 ? 6.825 2.139 0.242 1.00 90.75 200 MET A N 1
ATOM 1540 C CA . MET A 1 200 ? 5.817 3.154 -0.076 1.00 90.75 200 MET A CA 1
ATOM 1541 C C . MET A 1 200 ? 4.458 2.573 -0.470 1.00 90.75 200 MET A C 1
ATOM 1543 O O . MET A 1 200 ? 3.450 3.223 -0.218 1.00 90.75 200 MET A O 1
ATOM 1547 N N . GLN A 1 201 ? 4.392 1.367 -1.037 1.00 90.06 201 GLN A N 1
ATOM 1548 C CA . GLN A 1 201 ? 3.122 0.699 -1.346 1.00 90.06 201 GLN A CA 1
ATOM 1549 C C . GLN A 1 201 ? 2.370 0.268 -0.072 1.00 90.06 201 GLN A C 1
ATOM 1551 O O . GLN A 1 201 ? 1.191 0.584 0.086 1.00 90.06 201 GLN A O 1
ATOM 1556 N N . THR A 1 202 ? 3.050 -0.433 0.838 1.00 86.94 202 THR A N 1
ATOM 1557 C CA . THR A 1 202 ? 2.410 -1.170 1.943 1.00 86.94 202 THR A CA 1
ATOM 1558 C C . THR A 1 202 ? 2.353 -0.359 3.245 1.00 86.94 202 THR A C 1
ATOM 1560 O O . THR A 1 202 ? 1.353 -0.392 3.962 1.00 86.94 202 THR A O 1
ATOM 1563 N N . ILE A 1 203 ? 3.398 0.416 3.557 1.00 91.12 203 ILE A N 1
ATOM 1564 C CA . ILE A 1 203 ? 3.543 1.105 4.852 1.00 91.12 203 ILE A CA 1
ATOM 1565 C C . ILE A 1 203 ? 2.454 2.162 5.100 1.00 91.12 203 ILE A C 1
ATOM 1567 O O . ILE A 1 203 ? 1.910 2.170 6.205 1.00 91.12 203 ILE A O 1
ATOM 1571 N N . PRO A 1 204 ? 2.085 3.045 4.145 1.00 88.94 204 PRO A N 1
ATOM 1572 C CA . PRO A 1 204 ? 1.040 4.041 4.396 1.00 88.94 204 PRO A CA 1
ATOM 1573 C C . PRO A 1 204 ? -0.317 3.421 4.742 1.00 88.94 204 PRO A C 1
ATOM 1575 O O . PRO A 1 204 ? -1.014 3.933 5.615 1.00 88.94 204 PRO A O 1
ATOM 1578 N N . ILE A 1 205 ? -0.660 2.298 4.103 1.00 86.31 205 ILE A N 1
ATOM 1579 C CA . ILE A 1 205 ? -1.907 1.563 4.356 1.00 86.31 205 ILE A CA 1
ATOM 1580 C C . ILE A 1 205 ? -1.881 0.938 5.757 1.00 86.31 205 ILE A C 1
ATOM 1582 O O . ILE A 1 205 ? -2.873 0.990 6.480 1.00 86.31 205 ILE A O 1
ATOM 1586 N N . LEU A 1 206 ? -0.738 0.395 6.183 1.00 88.56 206 LEU A N 1
ATOM 1587 C CA . LEU A 1 206 ? -0.589 -0.175 7.524 1.00 88.56 206 LEU A CA 1
ATOM 1588 C C . LEU A 1 206 ? -0.622 0.893 8.622 1.00 88.56 206 LEU A C 1
ATOM 1590 O O . LEU A 1 206 ? -1.335 0.736 9.612 1.00 88.56 206 LEU A O 1
ATOM 1594 N N . LEU A 1 207 ? 0.086 2.011 8.436 1.00 89.38 207 LEU A N 1
ATOM 1595 C CA . LEU A 1 207 ? 0.112 3.100 9.416 1.00 89.38 207 LEU A CA 1
ATOM 1596 C C . LEU A 1 207 ? -1.257 3.766 9.590 1.00 89.38 207 LEU A C 1
ATOM 1598 O O . LEU A 1 207 ? -1.574 4.213 10.691 1.00 89.38 207 LEU A O 1
ATOM 1602 N N . LEU A 1 208 ? -2.099 3.777 8.553 1.00 86.38 208 LEU A N 1
ATOM 1603 C CA . LEU A 1 208 ? -3.504 4.188 8.660 1.00 86.38 208 LEU A CA 1
ATOM 1604 C C . LEU A 1 208 ? -4.259 3.332 9.696 1.00 86.38 208 LEU A C 1
ATOM 1606 O O . LEU A 1 208 ? -5.137 3.816 10.410 1.00 86.38 208 LEU A O 1
ATOM 1610 N N . GLY A 1 209 ? -3.881 2.058 9.809 1.00 84.31 209 GLY A N 1
ATOM 1611 C CA . GLY A 1 209 ? -4.397 1.116 10.790 1.00 84.31 209 GLY A CA 1
ATOM 1612 C C . GLY A 1 209 ? -3.822 1.275 12.202 1.00 84.31 209 GLY A C 1
ATOM 1613 O O . GLY A 1 209 ? -4.539 1.008 13.170 1.00 84.31 209 GLY A O 1
ATOM 1614 N N . GLU A 1 210 ? -2.557 1.676 12.318 1.00 87.69 210 GLU A N 1
ATOM 1615 C CA . GLU A 1 210 ? -1.794 1.690 13.578 1.00 87.69 210 GLU A CA 1
ATOM 1616 C C . GLU A 1 210 ? -1.810 3.054 14.297 1.00 87.69 210 GLU A C 1
ATOM 1618 O O . GLU A 1 210 ? -1.735 3.095 15.524 1.00 87.69 210 GLU A O 1
ATOM 1623 N N . LEU A 1 211 ? -1.914 4.175 13.569 1.00 88.12 211 LEU A N 1
ATOM 1624 C CA . LEU A 1 211 ? -1.770 5.524 14.144 1.00 88.12 211 LEU A CA 1
ATOM 1625 C C . LEU A 1 211 ? -3.042 6.078 14.797 1.00 88.12 211 LEU A C 1
ATOM 1627 O O . LEU A 1 211 ? -2.954 6.993 15.617 1.00 88.12 211 LEU A O 1
ATOM 1631 N N . PHE A 1 212 ? -4.216 5.565 14.425 1.00 87.38 212 PHE A N 1
ATOM 1632 C CA . PHE A 1 212 ? -5.492 6.094 14.900 1.00 87.38 212 PHE A CA 1
ATOM 1633 C C . PHE A 1 212 ? -6.115 5.212 15.984 1.00 87.38 212 PHE A C 1
ATOM 1635 O O . PHE A 1 212 ? -6.228 3.996 15.794 1.00 87.38 212 PHE A O 1
ATOM 1642 N N . PRO A 1 213 ? -6.596 5.806 17.092 1.00 83.19 213 PRO A N 1
ATOM 1643 C CA . PRO A 1 213 ? -7.348 5.062 18.090 1.00 83.19 213 PRO A CA 1
ATOM 1644 C C . PRO A 1 213 ? -8.679 4.570 17.504 1.00 83.19 213 PRO A C 1
ATOM 1646 O O . PRO A 1 213 ? -9.249 5.181 16.594 1.00 83.19 213 PRO A O 1
ATOM 1649 N N . THR A 1 214 ? -9.187 3.448 18.019 1.00 81.19 214 THR A N 1
ATOM 1650 C CA . THR A 1 214 ? -10.329 2.717 17.434 1.00 81.19 214 THR A CA 1
ATOM 1651 C C . THR A 1 214 ? -11.606 3.548 17.308 1.00 81.19 214 THR A C 1
ATOM 1653 O O . THR A 1 214 ? -12.410 3.292 16.414 1.00 81.19 214 THR A O 1
ATOM 1656 N N . ASN A 1 215 ? -11.774 4.571 18.146 1.00 81.81 215 ASN A N 1
ATOM 1657 C CA . ASN A 1 215 ? -12.931 5.463 18.154 1.00 81.81 215 ASN A CA 1
ATOM 1658 C C . ASN A 1 215 ? -13.001 6.437 16.966 1.00 81.81 215 ASN A C 1
ATOM 1660 O O . ASN A 1 215 ? -14.099 6.805 16.559 1.00 81.81 215 ASN A O 1
ATOM 1664 N N . VAL A 1 216 ? -11.861 6.856 16.407 1.00 86.44 216 VAL A N 1
ATOM 1665 C CA . VAL A 1 216 ? -11.800 7.770 15.244 1.00 86.44 216 VAL A CA 1
ATOM 1666 C C . VAL A 1 216 ? -11.245 7.098 13.991 1.00 86.44 216 VAL A C 1
ATOM 1668 O O . VAL A 1 216 ? -11.305 7.670 12.905 1.00 86.44 216 VAL A O 1
ATOM 1671 N N . LYS A 1 217 ? -10.729 5.872 14.122 1.00 87.38 217 LYS A N 1
ATOM 1672 C CA . LYS A 1 217 ? -10.104 5.106 13.040 1.00 87.38 217 LYS A CA 1
ATOM 1673 C C . 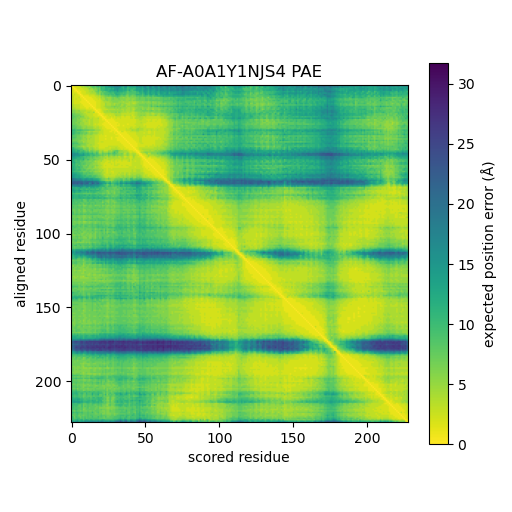LYS A 1 217 ? -10.994 4.979 11.804 1.00 87.38 217 LYS A C 1
ATOM 1675 O O . LYS A 1 217 ? -10.506 5.175 10.700 1.00 87.38 217 LYS A O 1
ATOM 1680 N N . ALA A 1 218 ? -12.290 4.711 11.979 1.00 86.88 218 ALA A N 1
ATOM 1681 C CA . ALA A 1 218 ? -13.233 4.611 10.861 1.00 86.88 218 ALA A CA 1
ATOM 1682 C C . ALA A 1 218 ? -13.355 5.931 10.077 1.00 86.88 218 ALA A C 1
ATOM 1684 O O . ALA A 1 218 ? -13.351 5.923 8.849 1.00 86.88 218 ALA A O 1
ATOM 1685 N N . PHE A 1 219 ? -13.396 7.070 10.777 1.00 89.56 219 PHE A N 1
ATOM 1686 C CA . PHE A 1 219 ? -13.412 8.389 10.144 1.00 89.56 219 PHE A CA 1
ATOM 1687 C C . PHE A 1 219 ? -12.088 8.710 9.446 1.00 89.56 219 PHE A C 1
ATOM 1689 O O . PHE A 1 219 ? -12.101 9.275 8.357 1.00 89.56 219 PHE A O 1
ATOM 1696 N N . ALA A 1 220 ? -10.954 8.342 10.051 1.00 88.50 220 ALA A N 1
ATOM 1697 C CA . ALA A 1 220 ? -9.634 8.542 9.457 1.00 88.50 220 ALA A CA 1
ATOM 1698 C C . ALA A 1 220 ? -9.447 7.720 8.174 1.00 88.50 220 ALA A C 1
ATOM 1700 O O . ALA A 1 220 ? -8.960 8.254 7.182 1.00 88.50 220 ALA A O 1
ATOM 1701 N N . LEU A 1 221 ? -9.870 6.449 8.194 1.00 89.38 221 LEU A N 1
ATOM 1702 C CA . LEU A 1 221 ? -9.902 5.566 7.025 1.00 89.38 221 LEU A CA 1
ATOM 1703 C C . LEU A 1 221 ? -10.739 6.193 5.906 1.00 89.38 221 LEU A C 1
ATOM 1705 O O . LEU A 1 221 ? -10.222 6.431 4.821 1.00 89.38 221 LEU A O 1
ATOM 1709 N N . GLY A 1 222 ? -11.988 6.569 6.208 1.00 89.81 222 GLY A N 1
ATOM 1710 C CA . GLY A 1 222 ? -12.871 7.198 5.225 1.00 89.81 222 GLY A CA 1
ATOM 1711 C C . GLY A 1 222 ? -12.314 8.506 4.657 1.00 89.81 222 GLY A C 1
ATOM 1712 O O . GLY A 1 222 ? -12.400 8.735 3.458 1.00 89.81 222 GLY A O 1
ATOM 1713 N N . LEU A 1 223 ? -11.694 9.352 5.485 1.00 90.44 223 LEU A N 1
ATOM 1714 C CA . LEU A 1 223 ? -11.052 10.585 5.018 1.00 90.44 223 LEU A CA 1
ATOM 1715 C C . LEU A 1 223 ? -9.862 10.302 4.087 1.00 90.44 223 LEU A C 1
ATOM 1717 O O . LEU A 1 223 ? -9.711 10.980 3.073 1.00 90.44 223 LEU A O 1
ATOM 1721 N N . ALA A 1 224 ? -9.022 9.323 4.431 1.00 87.31 224 ALA A N 1
ATOM 1722 C CA . ALA A 1 224 ? -7.849 8.960 3.640 1.00 87.31 224 ALA A CA 1
ATOM 1723 C C . ALA A 1 224 ? -8.215 8.334 2.286 1.00 87.31 224 ALA A C 1
ATOM 1725 O O . ALA A 1 224 ? -7.469 8.525 1.324 1.00 87.31 224 ALA A O 1
ATOM 1726 N N . ASP A 1 225 ? -9.343 7.623 2.220 1.00 86.75 225 ASP A N 1
ATOM 1727 C CA . ASP A 1 225 ? -9.893 7.065 0.981 1.00 86.75 225 ASP A CA 1
ATOM 1728 C C . ASP A 1 225 ? -10.633 8.126 0.150 1.00 86.75 225 ASP A C 1
ATOM 1730 O O . ASP A 1 225 ? -10.519 8.140 -1.063 1.00 86.75 225 ASP A O 1
ATOM 1734 N N . ILE A 1 226 ? -11.352 9.079 0.759 1.00 88.81 226 ILE A N 1
ATOM 1735 C CA . ILE A 1 226 ? -11.974 10.187 -0.001 1.00 88.81 226 ILE A CA 1
ATOM 1736 C C . ILE A 1 226 ? -10.914 11.075 -0.661 1.00 88.81 226 ILE A C 1
ATOM 1738 O O . ILE A 1 226 ? -11.143 11.649 -1.724 1.00 88.81 226 ILE A O 1
ATOM 1742 N N . TYR A 1 227 ? -9.762 11.225 -0.015 1.00 84.31 227 TYR A N 1
ATOM 1743 C CA . TYR A 1 227 ? -8.677 12.044 -0.534 1.00 84.31 227 TYR A CA 1
ATOM 1744 C C . TYR A 1 227 ? -8.001 11.441 -1.783 1.00 84.31 227 TYR A C 1
ATOM 1746 O O . TYR A 1 227 ? -7.371 12.203 -2.519 1.00 84.31 227 TYR A O 1
ATOM 1754 N N . PHE A 1 228 ? -8.150 10.130 -2.051 1.00 72.62 228 PHE A N 1
ATOM 1755 C CA . PHE A 1 228 ? -7.514 9.421 -3.175 1.00 72.62 228 PHE A CA 1
ATOM 1756 C C . PHE A 1 228 ? -8.363 8.311 -3.785 1.00 72.62 228 PHE A C 1
ATOM 1758 O O . PHE A 1 228 ? -8.537 8.340 -5.023 1.00 72.62 228 PHE A O 1
#

Nearest PDB structures (foldseek):
  4zw9-assembly1_A  TM=7.999E-01  e=1.682E-07  Homo sapiens
  6tha-assembly1_A  TM=8.757E-01  e=8.303E-07  Homo sapiens
  7spt-assembly1_A  TM=8.017E-01  e=5.262E-07  Homo sapiens
  6rw3-assembly3_C  TM=7.625E-01  e=1.764E-05  Plasmodium falciparum
  6m20-assembly3_C  TM=7.469E-01  e=3.340E-05  Plasmodium falciparum

pLDDT: mean 86.74, std 7.53, range [55.69, 96.0]

Sequence (228 aa):
VAALISSVFPVVLAATFVWMPESPYYLIIKGRLDEARRSLRIFKGVYEVDDELARLSVAVKMQNSNTGKFLDLFTVSSNRKAVFVIMGMRGFQQCSGVLAITFYAKSIFQSASSDLSSSTSAIIYFAAQLIVASTSTLIMDRTGRRPLLIVSSIGAAFALLIEGLYFYLKTHHPVLKNSPYSYISVAALIGYIVLFGIGMQTIPILLLGELFPTNVKAFALGLADIYF

InterPro domains:
  IPR005828 Major facilitator, sugar transporter-like [PF00083] (5-224)
  IPR020846 Major facilitator superfamily domain [PS50850] (1-228)
  IPR036259 MFS transporter superfamily [G3DSA:1.20.1250.20] (1-227)
  IPR036259 MFS transporter superfamily [SSF103473] (3-224)
  IPR050549 Major Facilitator Superfamily Trehalose Transporter [PTHR48021] (2-225)

Radius of gyration: 23.31 Å; Cα contacts (8 Å, |Δi|>4): 187; chains: 1; bounding box: 47×44×61 Å

Solvent-accessible surface area (backbone atoms only — not comparable to full-atom values): 12319 Å² total; per-residue (Å²): 108,70,68,61,61,60,47,48,56,61,50,53,47,58,65,54,50,76,75,55,71,66,58,34,68,59,28,46,76,72,67,39,53,72,58,17,51,52,30,46,24,66,76,70,73,43,86,87,48,64,70,58,51,50,52,52,49,52,52,51,51,55,44,69,74,44,71,47,49,74,64,46,45,67,70,36,68,69,42,31,51,43,49,52,52,49,55,50,49,51,47,54,45,54,73,70,36,53,66,59,48,64,75,39,40,38,60,51,46,42,72,40,29,85,85,52,52,56,67,57,46,43,50,54,53,54,50,52,45,51,54,27,54,67,46,20,59,64,50,38,76,74,68,35,64,70,63,40,36,52,53,11,49,54,43,25,50,52,20,50,49,52,38,52,51,50,54,50,46,44,71,76,35,73,79,52,64,80,44,87,64,30,60,55,41,55,50,24,56,53,45,22,49,45,29,26,31,47,11,55,62,51,49,56,64,50,46,62,66,70,67,41,60,82,46,43,28,66,53,52,52,53,50,61,54,73,76,104

Mean predicted aligned error: 7.69 Å

Organism: Photinus pyralis (NCBI:txid7054)

Secondary structure (DSSP, 8-state):
-HHHHHHHHHHHHHHHHTTSPPPHHHHHHTT-HHHHHHHHHHHHT-S--HHHHHHHHHHHHHHHHS---TTHHHHSHHHHHHHHHHHHHHHHHHHTTHHHHHHHHHHHHHHH-SSS-HHHHHHHHHHHHHHHHHHHHHHHHHH-HHHHHHHHHHHHHHHHHHHHHHHHHHHH-GGGTTSSTHHHHHHHHHHHHHHHIIIIITHHHHHHHHSS-HHHHHHHHHHHHHT-